Protein AF-F4N2L0-F1 (afdb_monomer_lite)

Structure (mmCIF, N/CA/C/O backbone):
data_AF-F4N2L0-F1
#
_entry.id   AF-F4N2L0-F1
#
loop_
_atom_site.group_PDB
_atom_site.id
_atom_site.type_symbol
_atom_site.label_atom_id
_atom_site.label_alt_id
_atom_site.label_comp_id
_atom_site.label_asym_id
_atom_site.label_entity_id
_atom_site.label_seq_id
_atom_site.pdbx_PDB_ins_code
_atom_site.Cartn_x
_atom_site.Cartn_y
_atom_site.Cartn_z
_atom_site.occupancy
_atom_site.B_iso_or_equiv
_atom_site.auth_seq_id
_atom_site.auth_comp_id
_atom_site.auth_asym_id
_atom_site.auth_atom_id
_atom_site.pdbx_PDB_model_num
ATOM 1 N N . MET A 1 1 ? 34.056 20.219 -61.917 1.00 44.78 1 MET A N 1
ATOM 2 C CA . MET A 1 1 ? 34.910 19.951 -60.739 1.00 44.78 1 MET A CA 1
ATOM 3 C C . MET A 1 1 ? 34.017 19.944 -59.509 1.00 44.78 1 MET A C 1
ATOM 5 O O . MET A 1 1 ? 33.442 20.968 -59.164 1.00 44.78 1 MET A O 1
ATOM 9 N N . SER A 1 2 ? 33.780 18.738 -58.993 1.00 42.19 2 SER A N 1
ATOM 10 C CA . SER A 1 2 ? 32.753 18.364 -58.014 1.00 42.19 2 SER A CA 1
ATOM 11 C C . SER A 1 2 ? 33.197 18.507 -56.558 1.00 42.19 2 SER A C 1
ATOM 13 O O . SER A 1 2 ? 34.385 18.511 -56.263 1.00 42.19 2 SER A O 1
ATOM 15 N N . ALA A 1 3 ? 32.184 18.444 -55.685 1.00 43.25 3 ALA A N 1
ATOM 16 C CA . ALA A 1 3 ? 32.231 18.043 -54.276 1.00 43.25 3 ALA A CA 1
ATOM 17 C C . ALA A 1 3 ? 32.335 19.159 -53.226 1.00 43.25 3 ALA A C 1
ATOM 19 O O . ALA A 1 3 ? 33.065 19.068 -52.247 1.00 43.25 3 ALA A O 1
ATOM 20 N N . LYS A 1 4 ? 31.415 20.122 -53.326 1.00 45.47 4 LYS A N 1
ATOM 21 C CA . LYS A 1 4 ? 30.887 20.892 -52.186 1.00 45.47 4 LYS A CA 1
ATOM 22 C C . LYS A 1 4 ? 29.992 20.031 -51.259 1.00 45.47 4 LYS A C 1
ATOM 24 O O . LYS A 1 4 ? 29.019 20.529 -50.710 1.00 45.47 4 LYS A O 1
ATOM 29 N N . ASN A 1 5 ? 30.244 18.721 -51.154 1.00 49.16 5 ASN A N 1
ATOM 30 C CA . ASN A 1 5 ? 29.274 17.762 -50.624 1.00 49.16 5 ASN A CA 1
ATOM 31 C C . ASN A 1 5 ? 29.966 16.539 -49.990 1.00 49.16 5 ASN A C 1
ATOM 33 O O . ASN A 1 5 ? 30.259 15.578 -50.695 1.00 49.16 5 ASN A O 1
ATOM 37 N N . LYS A 1 6 ? 30.268 16.606 -48.684 1.00 43.16 6 LYS A N 1
ATOM 38 C CA . LYS A 1 6 ? 30.324 15.480 -47.718 1.00 43.16 6 LYS A CA 1
ATOM 39 C C . LYS A 1 6 ? 31.031 15.925 -46.435 1.00 43.16 6 LYS A C 1
ATOM 41 O O . LYS A 1 6 ? 32.206 15.648 -46.253 1.00 43.16 6 LYS A O 1
ATOM 46 N N . GLN A 1 7 ? 30.306 16.626 -45.566 1.00 40.31 7 GLN A N 1
ATOM 47 C CA . GLN A 1 7 ? 30.424 16.497 -44.100 1.00 40.31 7 GLN A CA 1
ATOM 48 C C . GLN A 1 7 ? 29.330 17.293 -43.362 1.00 40.31 7 GLN A C 1
ATOM 50 O O . GLN A 1 7 ? 29.503 17.747 -42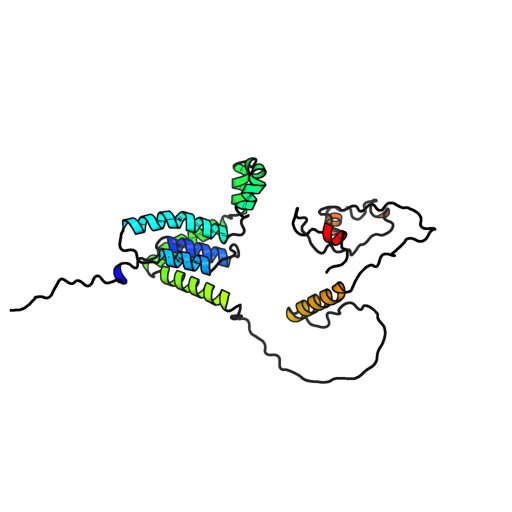.241 1.00 40.31 7 GLN A O 1
ATOM 55 N N . GLN A 1 8 ? 28.139 17.401 -43.958 1.00 39.97 8 GLN A N 1
ATOM 56 C CA . GLN A 1 8 ? 26.913 17.383 -43.165 1.00 39.97 8 GLN A CA 1
ATOM 57 C C . GLN A 1 8 ? 26.588 15.910 -42.913 1.00 39.97 8 GLN A C 1
ATOM 59 O O . GLN A 1 8 ? 25.740 15.320 -43.574 1.00 39.97 8 GLN A O 1
ATOM 64 N N . GLU A 1 9 ? 27.312 15.283 -41.981 1.00 45.09 9 GLU A N 1
ATOM 65 C CA . GLU A 1 9 ? 26.724 14.152 -41.270 1.00 45.09 9 GLU A CA 1
ATOM 66 C C . GLU A 1 9 ? 25.543 14.733 -40.500 1.00 45.09 9 GLU A C 1
ATOM 68 O O . GLU A 1 9 ? 25.698 15.383 -39.467 1.00 45.09 9 GLU A O 1
ATOM 73 N N . SER A 1 10 ? 24.353 14.555 -41.064 1.00 44.62 10 SER A N 1
ATOM 74 C CA . SER A 1 10 ? 23.086 14.695 -40.372 1.00 44.62 10 SER A CA 1
ATOM 75 C C . SER A 1 10 ? 23.195 13.973 -39.029 1.00 44.62 10 SER A C 1
ATOM 77 O O . SER A 1 10 ? 23.120 12.741 -38.973 1.00 44.62 10 SER A O 1
ATOM 79 N N . GLN A 1 11 ? 23.419 14.722 -37.946 1.00 48.00 11 GLN A N 1
ATOM 80 C CA . GLN A 1 11 ? 23.347 14.197 -36.592 1.00 48.00 11 GLN A CA 1
ATOM 81 C C . GLN A 1 11 ? 21.900 13.788 -36.358 1.00 48.00 11 GLN A C 1
ATOM 83 O O . GLN A 1 11 ? 21.040 14.595 -36.023 1.00 48.00 11 GLN A O 1
ATOM 88 N N . SER A 1 12 ? 21.633 12.520 -36.651 1.00 54.72 12 SER A N 1
ATOM 89 C CA . SER A 1 12 ? 20.326 11.905 -36.528 1.00 54.72 12 SER A CA 1
ATOM 90 C C . SER A 1 12 ? 19.791 12.162 -35.111 1.00 54.72 12 SER A C 1
ATOM 92 O O . SER A 1 12 ? 20.425 11.710 -34.150 1.00 54.72 12 SER A O 1
ATOM 94 N N . PRO A 1 13 ? 18.647 12.855 -34.938 1.00 55.53 13 PRO A N 1
ATOM 95 C CA . PRO A 1 13 ? 18.072 13.139 -33.616 1.00 55.53 13 PRO A CA 1
ATOM 96 C C . PRO A 1 13 ? 17.752 11.852 -32.834 1.00 55.53 13 PRO A C 1
ATOM 98 O O . PRO A 1 13 ? 17.632 11.858 -31.609 1.00 55.53 13 PRO A O 1
ATOM 101 N N . TRP A 1 14 ? 17.707 10.718 -33.536 1.00 56.19 14 TRP A N 1
ATOM 102 C CA . TRP A 1 14 ? 17.520 9.373 -33.010 1.00 56.19 14 TRP A CA 1
ATOM 103 C C . TRP A 1 14 ? 18.730 8.832 -32.221 1.00 56.19 14 TRP A C 1
ATOM 105 O O . TRP A 1 14 ? 18.566 7.902 -31.435 1.00 56.19 14 TRP A O 1
ATOM 115 N N . ARG A 1 15 ? 19.935 9.418 -32.350 1.00 59.41 15 ARG A N 1
ATOM 116 C CA . ARG A 1 15 ? 21.138 8.988 -31.595 1.00 59.41 15 ARG A CA 1
ATOM 117 C C . ARG A 1 15 ? 21.080 9.299 -30.095 1.00 59.41 15 ARG A C 1
ATOM 119 O O . ARG A 1 15 ? 21.822 8.689 -29.327 1.00 59.41 15 ARG A O 1
ATOM 126 N N . TYR A 1 16 ? 20.223 10.225 -29.668 1.00 62.84 16 TYR A N 1
ATOM 127 C CA . TYR A 1 16 ? 20.142 10.655 -28.265 1.00 62.84 16 TYR A CA 1
ATOM 128 C C . TYR A 1 16 ? 19.098 9.897 -27.438 1.00 62.84 16 TYR A C 1
ATOM 130 O O . TYR A 1 16 ? 19.050 10.052 -26.216 1.00 62.84 16 TYR A O 1
ATOM 138 N N . TRP A 1 17 ? 18.303 9.037 -28.079 1.00 62.88 17 TRP A N 1
ATOM 139 C CA . TRP A 1 17 ? 17.330 8.176 -27.412 1.00 62.88 17 TRP A CA 1
ATOM 140 C C . TRP A 1 17 ? 18.035 6.967 -26.796 1.00 62.88 17 TRP A C 1
ATOM 142 O O . TRP A 1 17 ? 18.184 5.906 -27.407 1.00 62.88 17 TRP A O 1
ATOM 152 N N . ARG A 1 18 ? 18.509 7.147 -25.561 1.00 68.00 18 ARG A N 1
ATOM 153 C CA . ARG A 1 18 ? 19.071 6.068 -24.743 1.00 68.00 18 ARG A CA 1
ATOM 154 C C . ARG A 1 18 ? 17.952 5.348 -23.996 1.00 68.00 18 ARG A C 1
ATOM 156 O O . ARG A 1 18 ? 17.032 5.980 -23.488 1.00 68.00 18 ARG A O 1
ATOM 163 N N . GLY A 1 19 ? 18.040 4.021 -23.930 1.00 69.31 19 GLY A N 1
ATOM 164 C CA . GLY A 1 19 ? 17.105 3.220 -23.143 1.00 69.31 19 GLY A CA 1
ATOM 165 C C . GLY A 1 19 ? 17.201 3.523 -21.642 1.00 69.31 19 GLY A C 1
ATOM 166 O O . GLY A 1 19 ? 18.221 4.016 -21.167 1.00 69.31 19 GLY A O 1
ATOM 167 N N . LEU A 1 20 ? 16.151 3.174 -20.892 1.00 77.50 20 LEU A N 1
ATOM 168 C CA . LEU A 1 20 ? 16.032 3.379 -19.441 1.00 77.50 20 LEU A CA 1
ATOM 169 C C . LEU A 1 20 ? 17.156 2.722 -18.608 1.00 77.50 20 LEU A C 1
ATOM 171 O O . LEU A 1 20 ? 17.385 3.117 -17.467 1.00 77.50 20 LEU A O 1
ATOM 175 N N . GLY A 1 21 ? 17.860 1.719 -19.145 1.00 83.81 21 GLY A N 1
ATOM 176 C CA . GLY A 1 21 ? 18.921 1.007 -18.426 1.00 83.81 21 GLY A CA 1
ATOM 177 C C . GLY A 1 21 ? 18.403 0.390 -17.122 1.00 83.81 21 GLY A C 1
ATOM 178 O O . GLY A 1 21 ? 17.367 -0.271 -17.124 1.00 83.81 21 GLY A O 1
ATOM 179 N N . ALA A 1 22 ? 19.091 0.642 -16.004 1.00 84.44 22 ALA A N 1
ATOM 180 C CA . ALA A 1 22 ? 18.724 0.127 -14.678 1.00 84.44 22 ALA A CA 1
ATOM 181 C C . ALA A 1 22 ? 17.314 0.543 -14.207 1.00 84.44 22 ALA A C 1
ATOM 183 O O . ALA A 1 22 ? 16.704 -0.163 -13.408 1.00 84.44 22 ALA A O 1
ATOM 184 N N . TRP A 1 23 ? 16.746 1.629 -14.742 1.00 88.50 23 TRP A N 1
ATOM 185 C CA . TRP A 1 23 ? 15.369 2.029 -14.437 1.00 88.50 23 TRP A CA 1
ATOM 186 C C . TRP A 1 23 ? 14.324 1.022 -14.929 1.00 88.50 23 TRP A C 1
ATOM 188 O O . TRP A 1 23 ? 13.234 0.970 -14.368 1.00 88.50 23 TRP A O 1
ATOM 198 N N . ASN A 1 24 ? 14.646 0.182 -15.922 1.00 90.75 24 ASN A N 1
ATOM 199 C CA . ASN A 1 24 ? 13.759 -0.915 -16.319 1.00 90.75 24 ASN A CA 1
ATOM 200 C C . ASN A 1 24 ? 13.503 -1.863 -15.150 1.00 90.75 24 ASN A C 1
ATOM 202 O O . ASN A 1 24 ? 12.365 -2.256 -14.921 1.00 90.75 24 ASN A O 1
ATOM 206 N N . TYR A 1 25 ? 14.549 -2.188 -14.389 1.00 92.25 25 TYR A N 1
ATOM 207 C CA . TYR A 1 25 ? 14.433 -3.062 -13.230 1.00 92.25 25 TYR A CA 1
ATOM 208 C C . TYR A 1 25 ? 13.543 -2.443 -12.142 1.00 92.25 25 TYR A C 1
ATOM 210 O O . TYR A 1 25 ? 12.685 -3.127 -11.595 1.00 92.25 25 TYR A O 1
ATOM 218 N N . TYR A 1 26 ? 13.661 -1.133 -11.903 1.00 92.56 26 TYR A N 1
ATOM 219 C CA . TYR A 1 26 ? 12.778 -0.405 -10.983 1.00 92.56 26 TYR A CA 1
ATOM 220 C C . TYR A 1 26 ? 11.295 -0.516 -11.374 1.00 92.56 26 TYR A C 1
ATOM 222 O O . TYR A 1 26 ? 10.460 -0.831 -10.527 1.00 92.56 26 TYR A O 1
ATOM 230 N N . PHE A 1 27 ? 10.953 -0.304 -12.649 1.00 92.38 27 PHE A N 1
ATOM 231 C CA . PHE A 1 27 ? 9.562 -0.419 -13.098 1.00 92.38 27 PHE A CA 1
ATOM 232 C C . PHE A 1 27 ? 9.062 -1.867 -13.108 1.00 92.38 27 PHE A C 1
ATOM 234 O O . PHE A 1 27 ? 7.922 -2.102 -12.725 1.00 92.38 27 PHE A O 1
ATOM 241 N N . LEU A 1 28 ? 9.905 -2.841 -13.469 1.00 92.69 28 LEU A N 1
ATOM 242 C CA . LEU A 1 28 ? 9.560 -4.264 -13.368 1.00 92.69 28 LEU A CA 1
ATOM 243 C C . LEU A 1 28 ? 9.252 -4.666 -11.924 1.00 92.69 28 LEU A C 1
ATOM 245 O O . LEU A 1 28 ? 8.267 -5.358 -11.678 1.00 92.69 28 LEU A O 1
ATOM 249 N N . LEU A 1 29 ? 10.053 -4.187 -10.970 1.00 93.25 29 LEU A N 1
ATOM 250 C CA . LEU A 1 29 ? 9.804 -4.407 -9.553 1.00 93.25 29 LEU A CA 1
ATOM 251 C C . LEU A 1 29 ? 8.471 -3.769 -9.138 1.00 93.25 29 LEU A C 1
ATOM 253 O O . LEU A 1 29 ? 7.643 -4.443 -8.536 1.00 93.25 29 LEU A O 1
ATOM 257 N N . LYS A 1 30 ? 8.203 -2.518 -9.540 1.00 91.12 30 LYS A N 1
ATOM 258 C CA . LYS A 1 30 ? 6.900 -1.873 -9.301 1.00 91.12 30 LYS A CA 1
ATOM 259 C C . LYS A 1 30 ? 5.729 -2.665 -9.876 1.00 91.12 30 LYS A C 1
ATOM 261 O O . LYS A 1 30 ? 4.723 -2.815 -9.195 1.00 91.12 30 LYS A O 1
ATOM 266 N N . PHE A 1 31 ? 5.842 -3.187 -11.093 1.00 91.69 31 PHE A N 1
ATOM 267 C CA . PHE A 1 31 ? 4.777 -3.989 -11.696 1.00 91.69 31 PHE A CA 1
ATOM 268 C C . PHE A 1 31 ? 4.560 -5.309 -10.959 1.00 91.69 31 PHE A C 1
ATOM 270 O O . PHE A 1 31 ? 3.415 -5.693 -10.753 1.00 91.69 31 PHE A O 1
ATOM 277 N N . ALA A 1 32 ? 5.628 -5.968 -10.503 1.00 90.12 32 ALA A N 1
ATOM 278 C CA . ALA A 1 32 ? 5.504 -7.153 -9.663 1.00 90.12 32 ALA A CA 1
ATOM 279 C C . ALA A 1 32 ? 4.799 -6.821 -8.340 1.00 90.12 32 ALA A C 1
ATOM 281 O O . ALA A 1 32 ? 3.841 -7.491 -7.969 1.00 90.12 32 ALA A O 1
ATOM 282 N N . LEU A 1 33 ? 5.204 -5.745 -7.657 1.00 89.12 33 LEU A N 1
ATOM 283 C CA . LEU A 1 33 ? 4.554 -5.317 -6.416 1.00 89.12 33 LEU A CA 1
ATOM 284 C C . LEU A 1 33 ? 3.084 -4.923 -6.632 1.00 89.12 33 LEU A C 1
ATOM 286 O O . LEU A 1 33 ? 2.249 -5.224 -5.784 1.00 89.12 33 LEU A O 1
ATOM 290 N N . LEU A 1 34 ? 2.758 -4.283 -7.758 1.00 88.25 34 LEU A N 1
ATOM 291 C CA . LEU A 1 34 ? 1.380 -3.989 -8.154 1.00 88.25 34 LEU A CA 1
ATOM 292 C C . LEU A 1 34 ? 0.579 -5.277 -8.372 1.00 88.25 34 LEU A C 1
ATOM 294 O O . LEU A 1 34 ? -0.530 -5.392 -7.864 1.00 88.25 34 LEU A O 1
ATOM 298 N N . TRP A 1 35 ? 1.149 -6.254 -9.080 1.00 87.19 35 TRP A N 1
ATOM 299 C CA . TRP A 1 35 ? 0.510 -7.544 -9.343 1.00 87.19 35 TRP A CA 1
ATOM 300 C C . TRP A 1 35 ? 0.180 -8.307 -8.055 1.00 87.19 35 TRP A C 1
ATOM 302 O O . TRP A 1 35 ? -0.888 -8.899 -7.940 1.00 87.19 35 TRP A O 1
ATOM 312 N N . PHE A 1 36 ? 1.066 -8.250 -7.059 1.00 84.62 36 PHE A N 1
ATOM 313 C CA . PHE A 1 36 ? 0.829 -8.837 -5.737 1.00 84.62 36 PHE A CA 1
ATOM 314 C C . PHE A 1 36 ? -0.057 -7.975 -4.816 1.00 84.62 36 PHE A C 1
ATOM 316 O O . PHE A 1 36 ? -0.322 -8.372 -3.685 1.00 84.62 36 PHE A O 1
ATOM 323 N N . GLY A 1 37 ? -0.517 -6.803 -5.269 1.00 82.88 37 GLY A N 1
ATOM 324 C CA . GLY A 1 37 ? -1.405 -5.925 -4.502 1.00 82.88 37 GLY A CA 1
ATOM 325 C C . GLY A 1 37 ? -0.717 -5.078 -3.423 1.00 82.88 37 GLY A C 1
ATOM 326 O O . GLY A 1 37 ? -1.399 -4.484 -2.591 1.00 82.88 37 GLY A O 1
ATOM 327 N N . TYR A 1 38 ? 0.616 -4.977 -3.427 1.00 83.19 38 TYR A N 1
ATOM 328 C CA . TYR A 1 38 ? 1.375 -4.193 -2.439 1.00 83.19 38 TYR A CA 1
ATOM 329 C C . TYR A 1 38 ? 1.422 -2.687 -2.734 1.00 83.19 38 TYR A C 1
ATOM 331 O O . TYR A 1 38 ? 1.830 -1.911 -1.869 1.00 83.19 38 TYR A O 1
ATOM 339 N N . LEU A 1 39 ? 1.029 -2.256 -3.937 1.00 85.19 39 LEU A N 1
ATOM 340 C CA . LEU A 1 39 ? 1.058 -0.850 -4.353 1.00 85.19 39 LEU A CA 1
ATOM 341 C C . LEU A 1 39 ? -0.333 -0.345 -4.732 1.00 85.19 39 LEU A C 1
ATOM 343 O O . LEU A 1 39 ? -1.064 -1.001 -5.472 1.00 85.19 39 LEU A O 1
ATOM 347 N N . ASN A 1 40 ? -0.655 0.870 -4.291 1.00 83.31 40 ASN A N 1
ATOM 348 C CA . ASN A 1 40 ? -1.699 1.694 -4.881 1.00 83.31 40 ASN A CA 1
ATOM 349 C C . ASN A 1 40 ? -1.063 2.511 -6.016 1.00 83.31 40 ASN A C 1
ATOM 351 O O . ASN A 1 40 ? -0.571 3.622 -5.830 1.00 83.31 40 ASN A O 1
ATOM 355 N N . PHE A 1 41 ? -0.949 1.883 -7.184 1.00 83.62 41 PHE A N 1
ATOM 356 C CA . PHE A 1 41 ? -0.159 2.424 -8.282 1.00 83.62 41 PHE A CA 1
ATOM 357 C C . PHE A 1 41 ? -0.833 3.636 -8.924 1.00 83.62 41 PHE A C 1
ATOM 359 O O . PHE A 1 41 ? -1.949 3.518 -9.420 1.00 83.62 41 PHE A O 1
ATOM 366 N N . HIS A 1 42 ? -0.126 4.768 -8.983 1.00 85.38 42 HIS A N 1
ATOM 367 C CA . HIS A 1 42 ? -0.584 5.978 -9.668 1.00 85.38 42 HIS A CA 1
ATOM 368 C C . HIS A 1 42 ? -0.025 6.015 -11.102 1.00 85.38 42 HIS A C 1
ATOM 370 O O . HIS A 1 42 ? 1.141 6.398 -11.296 1.00 85.38 42 HIS A O 1
ATOM 376 N N . PRO A 1 43 ? -0.811 5.643 -12.137 1.00 84.94 43 PRO A N 1
ATOM 377 C CA . PRO A 1 43 ? -0.274 5.413 -13.478 1.00 84.94 43 PRO A CA 1
ATOM 378 C C . PRO A 1 43 ? 0.261 6.687 -14.130 1.00 84.94 43 PRO A C 1
ATOM 380 O O . PRO A 1 43 ? 1.315 6.655 -14.767 1.00 84.94 43 PRO A O 1
ATOM 383 N N . LEU A 1 44 ? -0.416 7.819 -13.916 1.00 87.50 44 LEU A N 1
ATOM 384 C CA . LEU A 1 44 ? -0.039 9.108 -14.494 1.00 87.50 44 LEU A CA 1
ATOM 385 C C . LEU A 1 44 ? 1.292 9.617 -13.930 1.00 87.50 44 LEU A C 1
ATOM 387 O O . LEU A 1 44 ? 2.177 10.021 -14.680 1.00 87.50 44 LEU A O 1
ATOM 391 N N . ALA A 1 45 ? 1.464 9.560 -12.607 1.00 87.12 45 ALA A N 1
ATOM 392 C CA . ALA A 1 45 ? 2.687 10.016 -11.948 1.00 87.12 45 ALA A CA 1
ATOM 393 C C . ALA A 1 45 ? 3.903 9.173 -12.382 1.00 87.12 45 ALA A C 1
ATOM 395 O O . ALA A 1 45 ? 4.973 9.709 -12.684 1.00 87.12 45 ALA A O 1
ATOM 396 N N . ASN A 1 46 ? 3.717 7.855 -12.510 1.00 90.25 46 ASN A N 1
ATOM 397 C CA . ASN A 1 46 ? 4.739 6.947 -13.026 1.00 90.25 46 ASN A CA 1
ATOM 398 C C . ASN A 1 46 ? 5.019 7.145 -14.524 1.00 90.25 46 ASN A C 1
ATOM 400 O O . ASN A 1 46 ? 6.173 7.022 -14.935 1.00 90.25 46 ASN A O 1
ATOM 404 N N . LEU A 1 47 ? 4.018 7.518 -15.326 1.00 89.31 47 LEU A N 1
ATOM 405 C CA . LEU A 1 47 ? 4.194 7.863 -16.737 1.00 89.31 47 LEU A CA 1
ATOM 406 C C . LEU A 1 47 ? 4.997 9.158 -16.914 1.00 89.31 47 LEU A C 1
ATOM 408 O O . LEU A 1 47 ? 5.909 9.198 -17.737 1.00 89.31 47 LEU A O 1
ATOM 412 N N . VAL A 1 48 ? 4.710 10.196 -16.123 1.00 89.38 48 VAL A N 1
ATOM 413 C CA . VAL A 1 48 ? 5.476 11.455 -16.137 1.00 89.38 48 VAL A CA 1
ATOM 414 C C . VAL A 1 48 ? 6.934 11.195 -15.755 1.00 89.38 48 VAL A C 1
ATOM 416 O O . VAL A 1 48 ? 7.849 11.676 -16.427 1.00 89.38 48 VAL A O 1
ATOM 419 N N . PHE A 1 49 ? 7.172 10.376 -14.728 1.00 91.25 49 PHE A N 1
ATOM 420 C CA . PHE A 1 49 ? 8.526 9.984 -14.339 1.00 91.25 49 PHE A CA 1
ATOM 421 C C . PHE A 1 49 ? 9.238 9.169 -15.432 1.00 91.25 49 PHE A C 1
ATOM 423 O O . PHE A 1 49 ? 10.407 9.415 -15.738 1.00 91.25 49 PHE A O 1
ATOM 430 N N . LEU A 1 50 ? 8.529 8.240 -16.080 1.00 89.81 50 LEU A N 1
ATOM 431 C CA . LEU A 1 50 ? 9.040 7.481 -17.220 1.00 89.81 50 LEU A CA 1
ATOM 432 C C . LEU A 1 50 ? 9.408 8.404 -18.392 1.00 89.81 50 LEU A C 1
ATOM 434 O O . LEU A 1 50 ? 10.488 8.259 -18.964 1.00 89.81 50 LEU A O 1
ATOM 438 N N . ALA A 1 51 ? 8.557 9.380 -18.717 1.00 86.94 51 ALA A N 1
ATOM 439 C CA . ALA A 1 51 ? 8.804 10.364 -19.768 1.00 86.94 51 ALA A CA 1
ATOM 440 C C . ALA A 1 51 ? 10.030 11.236 -19.456 1.00 86.94 51 ALA A C 1
ATOM 442 O O . ALA A 1 51 ? 10.879 11.440 -20.325 1.00 86.94 51 ALA A O 1
ATOM 443 N N . PHE A 1 52 ? 10.183 11.672 -18.202 1.00 87.19 52 PHE A N 1
ATOM 444 C CA . PHE A 1 52 ? 11.368 12.394 -17.732 1.00 87.19 52 PHE A CA 1
ATOM 445 C C . PHE A 1 52 ? 12.664 11.586 -17.923 1.00 87.19 52 PHE A C 1
ATOM 447 O O . PHE A 1 52 ? 13.695 12.128 -18.330 1.00 87.19 52 PHE A O 1
ATOM 454 N N . LEU A 1 53 ? 12.620 10.273 -17.682 1.00 85.81 53 LEU A N 1
ATOM 455 C CA . LEU A 1 53 ? 13.758 9.375 -17.894 1.00 85.81 53 LEU A CA 1
ATOM 456 C C . LEU A 1 53 ? 14.048 9.104 -19.376 1.00 85.81 53 LEU A C 1
ATOM 458 O O . LEU A 1 53 ? 15.214 8.956 -19.751 1.00 85.81 53 LEU A O 1
ATOM 462 N N . LEU A 1 54 ? 13.013 9.037 -20.216 1.00 84.00 54 LEU A N 1
ATOM 463 C CA . LEU A 1 54 ? 13.140 8.764 -21.650 1.00 84.00 54 LEU A CA 1
ATOM 464 C C . LEU A 1 54 ? 13.569 9.994 -22.459 1.00 84.00 54 LEU A C 1
ATOM 466 O O . LEU A 1 54 ? 14.090 9.839 -23.563 1.00 84.00 54 LEU A O 1
ATOM 470 N N . PHE A 1 55 ? 13.367 11.199 -21.916 1.00 82.56 55 PHE A N 1
ATOM 471 C CA . PHE A 1 55 ? 13.639 12.453 -22.610 1.00 82.56 55 PHE A CA 1
ATOM 472 C C . PHE A 1 55 ? 15.088 12.500 -23.146 1.00 82.56 55 PHE A C 1
ATOM 474 O O . PHE A 1 55 ? 16.035 12.296 -22.369 1.00 82.56 55 PHE A O 1
ATOM 481 N N . PRO A 1 56 ? 15.292 12.729 -24.461 1.00 77.12 56 PRO A N 1
ATOM 482 C CA . PRO A 1 56 ? 16.609 12.659 -25.084 1.00 77.12 56 PRO A CA 1
ATOM 483 C C . PRO A 1 56 ? 17.458 13.875 -24.693 1.00 77.12 56 PRO A C 1
ATOM 485 O O . PRO A 1 56 ? 17.130 15.012 -25.021 1.00 77.12 56 PRO A O 1
ATOM 488 N N . ILE A 1 57 ? 18.581 13.638 -24.007 1.00 73.12 57 ILE A N 1
ATOM 489 C CA . ILE A 1 57 ? 19.513 14.695 -23.587 1.00 73.12 57 ILE A CA 1
ATOM 490 C C . ILE A 1 57 ? 20.893 14.445 -24.223 1.00 73.12 57 ILE A C 1
ATOM 492 O O . ILE A 1 57 ? 21.522 13.427 -23.911 1.00 73.12 57 ILE A O 1
ATOM 496 N N . PRO A 1 58 ? 21.407 15.364 -25.068 1.00 64.75 58 PRO A N 1
ATOM 497 C CA . PRO A 1 58 ? 22.679 15.181 -25.775 1.00 64.75 58 PRO A CA 1
ATOM 498 C C . PRO A 1 58 ? 23.912 15.158 -24.862 1.00 64.75 58 PRO A C 1
ATOM 500 O O . PRO A 1 58 ? 24.872 14.426 -25.108 1.00 64.75 58 PRO A O 1
ATOM 503 N N . ALA A 1 59 ? 23.900 15.954 -23.788 1.00 76.31 59 ALA A N 1
ATOM 504 C CA . ALA A 1 59 ? 25.054 16.146 -22.917 1.00 76.31 59 ALA A CA 1
ATOM 505 C C . 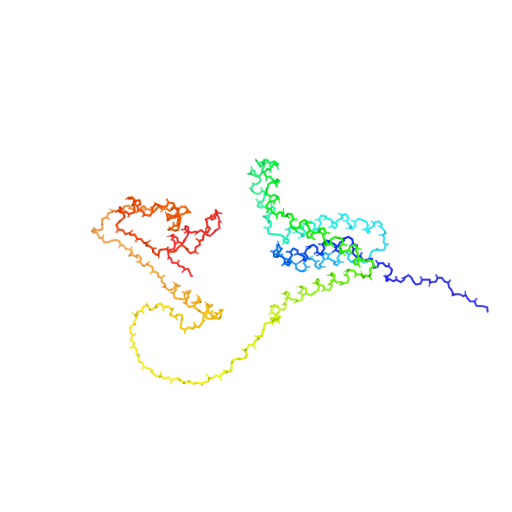ALA A 1 59 ? 25.239 14.987 -21.918 1.00 76.31 59 ALA A C 1
ATOM 507 O O . ALA A 1 59 ? 24.390 14.733 -21.060 1.00 76.31 59 ALA A O 1
ATOM 508 N N . TYR A 1 60 ? 26.406 14.331 -21.957 1.00 70.44 60 TYR A N 1
ATOM 509 C CA . TYR A 1 60 ? 26.738 13.201 -21.075 1.00 70.44 60 TYR A CA 1
ATOM 510 C C . TYR A 1 60 ? 26.682 13.552 -19.577 1.00 70.44 60 TYR A C 1
ATOM 512 O O . TYR A 1 60 ? 26.201 12.760 -18.766 1.00 70.44 60 TYR A O 1
ATOM 520 N N . ARG A 1 61 ? 27.117 14.764 -19.200 1.00 78.19 61 ARG A N 1
ATOM 521 C CA . ARG A 1 61 ? 27.063 15.237 -17.806 1.00 78.19 61 ARG A CA 1
ATOM 522 C C . ARG A 1 61 ? 25.622 15.367 -17.317 1.00 78.19 61 ARG A C 1
ATOM 524 O O . ARG A 1 61 ? 25.300 14.841 -16.257 1.00 78.19 61 ARG A O 1
ATOM 531 N N . VAL A 1 62 ? 24.755 16.000 -18.105 1.00 78.31 62 VAL A N 1
ATOM 532 C CA . VAL A 1 62 ? 23.337 16.200 -17.760 1.00 78.31 62 VAL A CA 1
ATOM 533 C C . VAL A 1 62 ? 22.617 14.858 -17.642 1.00 78.31 62 VAL A C 1
ATOM 535 O O . VAL A 1 62 ? 21.825 14.659 -16.728 1.00 78.31 62 VAL A O 1
ATOM 538 N N . HIS A 1 63 ? 22.975 13.887 -18.484 1.00 76.62 63 HIS A N 1
ATOM 539 C CA . HIS A 1 63 ? 22.471 12.524 -18.357 1.00 76.62 63 HIS A CA 1
ATOM 540 C C . HIS A 1 63 ? 22.836 11.891 -17.004 1.00 76.62 63 HIS A C 1
ATOM 542 O O . HIS A 1 63 ? 21.979 11.282 -16.372 1.00 76.62 63 HIS A O 1
ATOM 548 N N . ARG A 1 64 ? 24.074 12.043 -16.511 1.00 80.69 64 ARG A N 1
ATOM 549 C CA . ARG A 1 64 ? 24.464 11.523 -15.186 1.00 80.69 64 ARG A CA 1
ATOM 550 C C . ARG A 1 64 ? 23.724 12.246 -14.055 1.00 80.69 64 ARG A C 1
ATOM 552 O O . ARG A 1 64 ? 23.190 11.579 -13.176 1.00 80.69 64 ARG A O 1
ATOM 559 N N . TRP A 1 65 ? 23.626 13.574 -14.118 1.00 84.00 65 TRP A N 1
ATOM 560 C CA . TRP A 1 65 ? 22.865 14.377 -13.151 1.00 84.00 65 TRP A CA 1
ATOM 561 C C . TRP A 1 65 ? 21.381 14.003 -13.104 1.00 84.00 65 TRP A C 1
ATOM 563 O O . TRP A 1 65 ? 20.814 13.904 -12.021 1.00 84.00 65 TRP A O 1
ATOM 573 N N . ARG A 1 66 ? 20.771 13.686 -14.253 1.00 85.00 66 ARG A N 1
ATOM 574 C CA . ARG A 1 66 ? 19.395 13.178 -14.309 1.00 85.00 66 ARG A CA 1
ATOM 575 C C . ARG A 1 66 ? 19.212 11.934 -13.448 1.00 85.00 66 ARG A C 1
ATOM 577 O O . ARG A 1 66 ? 18.205 11.839 -12.769 1.00 85.00 66 ARG A O 1
ATOM 584 N N . HIS A 1 67 ? 20.160 10.996 -13.451 1.00 85.00 67 HIS A N 1
ATOM 585 C CA . HIS A 1 67 ? 20.042 9.778 -12.640 1.00 85.00 67 HIS A CA 1
ATOM 586 C C . HIS A 1 67 ? 20.163 10.093 -11.148 1.00 85.00 67 HIS A C 1
ATOM 588 O O . HIS A 1 67 ? 19.385 9.569 -10.362 1.00 85.00 67 HIS A O 1
ATOM 594 N N . TRP A 1 68 ? 21.064 11.006 -10.775 1.00 86.31 68 TRP A N 1
ATOM 595 C CA . TRP A 1 68 ? 21.190 11.478 -9.394 1.00 86.31 68 TRP A CA 1
ATOM 596 C C . TRP A 1 68 ? 19.918 12.142 -8.870 1.00 86.31 68 TRP A C 1
ATOM 598 O O . TRP A 1 68 ? 19.550 11.900 -7.730 1.00 86.31 68 TRP A O 1
ATOM 608 N N . ILE A 1 69 ? 19.229 12.928 -9.701 1.00 86.94 69 ILE A N 1
ATOM 609 C CA . ILE A 1 69 ? 17.945 13.558 -9.355 1.00 86.94 69 ILE A CA 1
ATOM 610 C C . ILE A 1 69 ? 16.794 12.545 -9.421 1.00 86.94 69 ILE A C 1
ATOM 612 O O . ILE A 1 69 ? 15.869 12.585 -8.616 1.00 86.94 69 ILE A O 1
ATOM 616 N N . ALA A 1 70 ? 16.846 11.602 -10.358 1.00 88.12 70 ALA A N 1
ATOM 617 C CA . ALA A 1 70 ? 15.807 10.599 -10.520 1.00 88.12 70 ALA A CA 1
ATOM 618 C C . ALA A 1 70 ? 15.784 9.586 -9.369 1.00 88.12 70 ALA A C 1
ATOM 620 O O . ALA A 1 70 ? 14.712 9.076 -9.075 1.00 88.12 70 ALA A O 1
ATOM 621 N N . ILE A 1 71 ? 16.908 9.310 -8.695 1.00 89.00 71 ILE A N 1
ATOM 622 C CA . ILE A 1 71 ? 16.952 8.428 -7.513 1.00 89.00 71 ILE A CA 1
ATOM 623 C C . ILE A 1 71 ? 16.003 8.907 -6.397 1.00 89.00 71 ILE A C 1
ATOM 625 O O . ILE A 1 71 ? 15.090 8.151 -6.062 1.00 89.00 71 ILE A O 1
ATOM 629 N N . PRO A 1 72 ? 16.137 10.128 -5.837 1.00 90.06 72 PRO A N 1
ATOM 630 C CA . PRO A 1 72 ? 15.238 10.593 -4.784 1.00 90.06 72 PRO A CA 1
ATOM 631 C C . PRO A 1 72 ? 13.794 10.726 -5.275 1.00 90.06 72 PRO A C 1
ATOM 633 O O . PRO A 1 72 ? 12.877 10.383 -4.535 1.00 90.06 72 PRO A O 1
ATOM 636 N N . ILE A 1 73 ? 13.573 11.139 -6.530 1.00 88.94 73 ILE A N 1
ATOM 637 C CA . ILE A 1 73 ? 12.223 11.197 -7.114 1.00 88.94 73 ILE A CA 1
ATOM 638 C C . ILE A 1 73 ? 11.609 9.797 -7.207 1.00 88.94 73 ILE A C 1
ATOM 640 O O . ILE A 1 73 ? 10.459 9.609 -6.832 1.00 88.94 73 ILE A O 1
ATOM 644 N N . GLY A 1 74 ? 12.366 8.802 -7.667 1.00 88.25 74 GLY A N 1
ATOM 645 C CA . GLY A 1 74 ? 11.915 7.418 -7.781 1.00 88.25 74 GLY A CA 1
ATOM 646 C C . GLY A 1 74 ? 11.595 6.805 -6.420 1.00 88.25 74 GLY A C 1
ATOM 647 O O . GLY A 1 74 ? 10.566 6.153 -6.272 1.00 88.25 74 GLY A O 1
ATOM 648 N N . ILE A 1 75 ? 12.420 7.069 -5.402 1.00 88.31 75 ILE A N 1
ATOM 649 C CA . ILE A 1 75 ? 12.142 6.640 -4.023 1.00 88.31 75 ILE A CA 1
ATOM 650 C C . ILE A 1 75 ? 10.871 7.316 -3.499 1.00 88.31 75 ILE A C 1
ATOM 652 O O . ILE A 1 75 ? 9.991 6.631 -2.985 1.00 88.31 75 ILE A O 1
ATOM 656 N N . GLY A 1 76 ? 10.740 8.635 -3.670 1.00 87.44 76 GLY A N 1
ATOM 657 C CA . GLY A 1 76 ? 9.548 9.376 -3.256 1.00 87.44 76 GLY A CA 1
ATOM 658 C C . GLY A 1 76 ? 8.281 8.893 -3.965 1.00 87.44 76 GLY A C 1
ATOM 659 O O . GLY A 1 76 ? 7.235 8.751 -3.341 1.00 87.4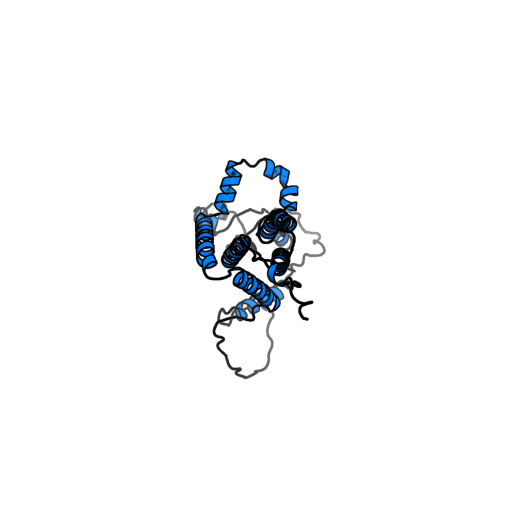4 76 GLY A O 1
ATOM 660 N N . LEU A 1 77 ? 8.384 8.558 -5.250 1.00 87.56 77 LEU A N 1
ATOM 661 C CA . LEU A 1 77 ? 7.275 8.025 -6.033 1.00 87.56 77 LEU A CA 1
ATOM 662 C C . LEU A 1 77 ? 6.900 6.603 -5.603 1.00 87.56 77 LEU A C 1
ATOM 664 O O . LEU A 1 77 ? 5.725 6.273 -5.535 1.00 87.56 77 LEU A O 1
ATOM 668 N N . LEU A 1 78 ? 7.883 5.748 -5.308 1.00 88.44 78 LEU A N 1
ATOM 669 C CA . LEU A 1 78 ? 7.634 4.422 -4.739 1.00 88.44 78 LEU A CA 1
ATOM 670 C C . LEU A 1 78 ? 6.962 4.530 -3.364 1.00 88.44 78 LEU A C 1
ATOM 672 O O . LEU A 1 78 ? 6.018 3.794 -3.099 1.00 88.44 78 LEU A O 1
ATOM 676 N N . TYR A 1 79 ? 7.406 5.468 -2.524 1.00 86.44 79 TYR A N 1
ATOM 677 C CA . TYR A 1 79 ? 6.792 5.742 -1.227 1.00 86.44 79 TYR A CA 1
ATOM 678 C C . TYR A 1 79 ? 5.337 6.185 -1.374 1.00 86.44 79 TYR A C 1
ATOM 680 O O . TYR A 1 79 ? 4.470 5.665 -0.683 1.00 86.44 79 TYR A O 1
ATOM 688 N N . HIS A 1 80 ? 5.071 7.097 -2.311 1.00 84.94 80 HIS A N 1
ATOM 689 C CA . HIS A 1 80 ? 3.726 7.577 -2.618 1.00 84.94 80 HIS A CA 1
ATOM 690 C C . HIS A 1 80 ? 2.800 6.469 -3.143 1.00 84.94 80 HIS A C 1
ATOM 692 O O . HIS A 1 80 ? 1.617 6.456 -2.826 1.00 84.94 80 HIS A O 1
ATOM 698 N N . ASP A 1 81 ? 3.331 5.526 -3.925 1.00 84.81 81 ASP A N 1
ATOM 699 C CA . ASP A 1 81 ? 2.570 4.369 -4.411 1.00 84.81 81 ASP A CA 1
ATOM 700 C C . ASP A 1 81 ? 2.381 3.279 -3.336 1.00 84.81 81 ASP A C 1
ATOM 702 O O . ASP A 1 81 ? 1.591 2.354 -3.524 1.00 84.81 81 ASP A O 1
ATOM 706 N N . THR A 1 82 ? 3.112 3.339 -2.220 1.00 85.12 82 THR A N 1
ATOM 707 C CA . THR A 1 82 ? 3.020 2.346 -1.143 1.00 85.12 82 THR A CA 1
ATOM 708 C C . THR A 1 82 ? 2.000 2.786 -0.096 1.00 85.12 82 THR A C 1
ATOM 710 O O . THR A 1 82 ? 1.801 3.966 0.163 1.00 85.12 82 THR A O 1
ATOM 713 N N . TRP A 1 83 ? 1.403 1.820 0.595 1.00 71.62 83 TRP A N 1
ATOM 714 C CA . TRP A 1 83 ? 0.476 2.027 1.712 1.00 71.62 83 TRP A CA 1
ATOM 715 C C . TRP A 1 83 ? 1.140 2.553 3.005 1.00 71.62 83 TRP A C 1
ATOM 717 O O . TRP A 1 83 ? 0.602 2.378 4.099 1.00 71.62 83 TRP A O 1
ATOM 727 N N . LEU A 1 84 ? 2.334 3.146 2.916 1.00 77.25 84 LEU A N 1
ATOM 728 C CA . LEU A 1 84 ? 3.076 3.619 4.083 1.00 77.25 84 LEU A CA 1
ATOM 729 C C . LEU A 1 84 ? 2.419 4.877 4.677 1.00 77.25 84 LEU A C 1
ATOM 731 O O . LEU A 1 84 ? 1.843 5.683 3.943 1.00 77.25 84 LEU A O 1
ATOM 735 N N . PRO A 1 85 ? 2.499 5.076 6.008 1.00 70.06 85 PRO A N 1
ATOM 736 C CA . PRO A 1 85 ? 1.940 6.260 6.652 1.00 70.06 85 PRO A CA 1
ATOM 737 C C . PRO A 1 85 ? 2.549 7.528 6.052 1.00 70.06 85 PRO A C 1
ATOM 739 O O . PRO A 1 85 ? 3.758 7.609 5.872 1.00 70.06 85 PRO A O 1
ATOM 742 N N . GLY A 1 86 ? 1.738 8.540 5.741 1.00 73.94 86 GLY A N 1
ATOM 743 C CA . GLY A 1 86 ? 2.249 9.782 5.153 1.00 73.94 86 GLY A CA 1
ATOM 744 C C . GLY A 1 86 ? 3.320 10.441 6.032 1.00 73.94 86 GLY A C 1
ATOM 745 O O . GLY A 1 86 ? 3.249 10.369 7.259 1.00 73.94 86 GLY A O 1
ATOM 746 N N . ILE A 1 87 ? 4.287 11.130 5.414 1.00 73.25 87 ILE A N 1
ATOM 747 C CA . ILE A 1 87 ? 5.400 11.803 6.121 1.00 73.25 87 ILE A CA 1
ATOM 748 C C . ILE A 1 87 ? 4.869 12.750 7.210 1.00 73.25 87 ILE A C 1
ATOM 750 O O . ILE A 1 87 ? 5.427 12.816 8.300 1.00 73.25 87 ILE A O 1
ATOM 754 N N . ASN A 1 88 ? 3.727 13.399 6.966 1.00 74.12 88 ASN A N 1
ATOM 755 C CA . ASN A 1 88 ? 3.053 14.252 7.948 1.00 74.12 88 ASN A CA 1
ATOM 756 C C . ASN A 1 88 ? 2.618 13.482 9.206 1.00 74.12 88 ASN A C 1
ATOM 758 O O . ASN A 1 88 ? 2.768 14.001 10.305 1.00 74.12 88 ASN A O 1
ATOM 762 N N . SER A 1 89 ? 2.140 12.240 9.059 1.00 69.75 89 SER A N 1
ATOM 763 C CA . SER A 1 89 ? 1.764 11.372 10.185 1.00 69.75 89 SER A CA 1
ATOM 764 C C . SER A 1 89 ? 2.989 10.944 10.988 1.00 69.75 89 SER A C 1
ATOM 766 O O . SER A 1 89 ? 2.936 10.917 12.215 1.00 69.75 89 SER A O 1
ATOM 768 N N . ILE A 1 90 ? 4.093 10.640 10.298 1.00 73.75 90 ILE A N 1
ATOM 769 C CA . ILE A 1 90 ? 5.379 10.303 10.923 1.00 73.75 90 ILE A CA 1
ATOM 770 C C . ILE A 1 90 ? 5.918 11.513 11.685 1.00 73.75 90 ILE A C 1
ATOM 772 O O . ILE A 1 90 ? 6.419 11.360 12.788 1.00 73.75 90 ILE A O 1
ATOM 776 N N . MET A 1 91 ? 5.782 12.721 11.139 1.00 74.00 91 MET A N 1
ATOM 777 C CA . MET A 1 91 ? 6.287 13.932 11.778 1.00 74.00 91 MET A CA 1
ATOM 778 C C . MET A 1 91 ? 5.415 14.375 12.959 1.00 74.00 91 MET A C 1
ATOM 780 O O . MET A 1 91 ? 5.949 14.739 14.003 1.00 74.00 91 MET A O 1
ATOM 784 N N . SER A 1 92 ? 4.085 14.260 12.851 1.00 72.06 92 SER A N 1
ATOM 785 C CA . SER A 1 92 ? 3.159 14.564 13.953 1.00 72.06 92 SER A CA 1
ATOM 786 C C . SER A 1 92 ? 3.225 13.550 15.097 1.00 72.06 92 SER A C 1
ATOM 788 O O . SER A 1 92 ? 2.972 13.902 16.243 1.00 72.06 92 SER A O 1
ATOM 790 N N . GLN A 1 93 ? 3.564 12.293 14.796 1.00 63.34 93 GLN A N 1
ATOM 791 C CA . GLN A 1 93 ? 3.770 11.228 15.787 1.00 63.34 93 GLN A CA 1
ATOM 792 C C . GLN A 1 93 ? 5.265 10.998 16.065 1.00 63.34 93 GLN A C 1
ATOM 794 O O . GLN A 1 93 ? 5.634 10.037 16.734 1.00 63.34 93 GLN A O 1
ATOM 799 N N . GLY A 1 94 ? 6.140 11.882 15.574 1.00 63.44 94 GLY A N 1
ATOM 800 C CA . GLY A 1 94 ? 7.589 11.673 15.542 1.00 63.44 94 GLY A CA 1
ATOM 801 C C . GLY A 1 94 ? 8.212 11.480 16.918 1.00 63.44 94 GLY A C 1
ATOM 802 O O . GLY A 1 94 ? 9.120 10.667 17.058 1.00 63.44 94 GLY A O 1
ATOM 803 N N . SER A 1 95 ? 7.660 12.130 17.948 1.00 63.31 95 SER A N 1
ATOM 804 C CA . SER A 1 95 ? 8.084 11.957 19.343 1.00 63.31 95 SER A CA 1
ATOM 805 C C . SER A 1 95 ? 7.856 10.539 19.888 1.00 63.31 95 SER A C 1
ATOM 807 O O . SER A 1 95 ? 8.566 10.112 20.794 1.00 63.31 95 SER A O 1
ATOM 809 N N . GLN A 1 96 ? 6.906 9.783 19.326 1.00 61.78 96 GLN A N 1
ATOM 810 C CA . GLN A 1 96 ? 6.642 8.380 19.676 1.00 61.78 96 GLN A CA 1
ATOM 811 C C . GLN A 1 96 ? 7.555 7.418 18.899 1.00 61.78 96 GLN A C 1
ATOM 813 O O . GLN A 1 96 ? 7.892 6.345 19.392 1.00 61.78 9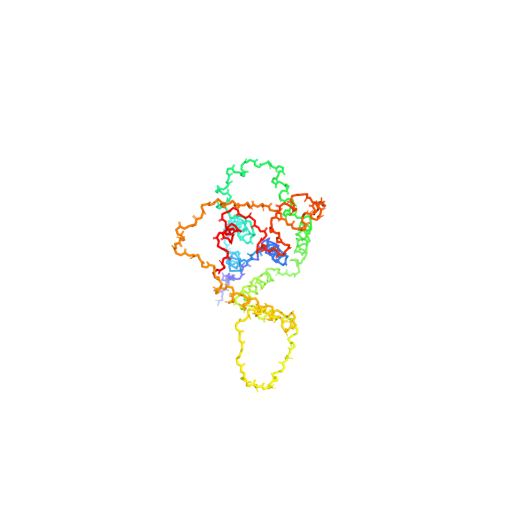6 GLN A O 1
ATOM 818 N N . ILE A 1 97 ? 8.003 7.821 17.708 1.00 63.72 97 ILE A N 1
ATOM 819 C CA . ILE A 1 97 ? 8.846 7.020 16.808 1.00 63.72 97 ILE A CA 1
ATOM 820 C C . ILE A 1 97 ? 10.328 7.137 17.198 1.00 63.72 97 ILE A C 1
ATOM 822 O O . ILE A 1 97 ? 11.085 6.183 17.043 1.00 63.72 97 ILE A O 1
ATOM 826 N N . THR A 1 98 ? 10.750 8.263 17.787 1.00 64.75 98 THR A N 1
ATOM 827 C CA . THR A 1 98 ? 12.111 8.446 18.328 1.00 64.75 98 THR A CA 1
ATOM 828 C C . THR A 1 98 ? 12.443 7.519 19.502 1.00 64.75 98 THR A C 1
ATOM 830 O O . THR A 1 98 ? 13.615 7.361 19.829 1.00 64.75 98 THR A O 1
ATOM 833 N N . GLY A 1 99 ? 11.438 6.897 20.128 1.00 68.25 99 GLY A N 1
ATOM 834 C CA . GLY A 1 99 ? 11.625 5.876 21.165 1.00 68.25 99 GLY A CA 1
ATOM 835 C C . GLY A 1 99 ? 11.817 4.453 20.627 1.00 68.25 99 GLY A C 1
ATOM 836 O O . GLY A 1 99 ? 12.049 3.534 21.411 1.00 68.25 99 GLY A O 1
ATOM 837 N N . PHE A 1 100 ? 11.705 4.234 19.312 1.00 75.50 100 PHE A N 1
ATOM 838 C CA . PHE A 1 100 ? 11.859 2.906 18.725 1.00 75.50 100 PHE A CA 1
ATOM 839 C C . PHE A 1 100 ? 13.325 2.478 18.693 1.00 75.50 100 PHE A C 1
ATOM 841 O O . PHE A 1 100 ? 14.198 3.188 18.196 1.00 75.50 100 PHE A O 1
ATOM 848 N N . SER A 1 101 ? 13.595 1.274 19.197 1.00 84.38 101 SER A N 1
ATOM 849 C CA . SER A 1 101 ? 14.917 0.670 19.076 1.00 84.38 101 SER A CA 1
ATOM 850 C C . SER A 1 101 ? 15.199 0.297 17.618 1.00 84.38 101 SER A C 1
ATOM 852 O O . SER A 1 101 ? 14.300 -0.079 16.862 1.00 84.38 101 SER A O 1
ATOM 854 N N . PHE A 1 102 ? 16.471 0.345 17.219 1.00 85.62 102 PHE A N 1
ATOM 855 C CA . PHE A 1 102 ? 16.888 -0.094 15.884 1.00 85.62 102 PHE A CA 1
ATOM 856 C C . PHE A 1 102 ? 16.484 -1.553 15.604 1.00 85.62 102 PHE A C 1
ATOM 858 O O . PHE A 1 102 ? 16.084 -1.889 14.492 1.00 85.62 102 PHE A O 1
ATOM 865 N N . ASN A 1 103 ? 16.500 -2.401 16.636 1.00 87.75 103 ASN A N 1
ATOM 866 C CA . ASN A 1 103 ? 16.068 -3.791 16.533 1.00 87.75 103 ASN A CA 1
ATOM 867 C C . ASN A 1 103 ? 14.572 -3.914 16.192 1.00 87.75 103 ASN A C 1
ATOM 869 O O . ASN A 1 103 ? 14.197 -4.726 15.353 1.00 87.75 103 ASN A O 1
ATOM 873 N N . TYR A 1 104 ? 13.725 -3.062 16.777 1.00 83.19 104 TYR A N 1
ATOM 874 C CA . TYR A 1 104 ? 12.295 -3.017 16.464 1.00 83.19 104 TYR A CA 1
ATOM 875 C C . TYR A 1 104 ? 12.023 -2.510 15.038 1.00 83.19 104 TYR A C 1
ATOM 877 O O . TYR A 1 104 ? 11.146 -3.033 14.355 1.00 83.19 104 TYR A O 1
ATOM 885 N N . LEU A 1 105 ? 12.809 -1.545 14.542 1.00 85.88 105 LEU A N 1
ATOM 886 C CA . LEU A 1 105 ? 12.720 -1.100 13.144 1.00 85.88 105 LEU A CA 1
ATOM 887 C C . LEU A 1 105 ? 13.071 -2.221 12.157 1.00 85.88 105 LEU A C 1
ATOM 889 O O . LEU A 1 105 ? 12.395 -2.369 11.139 1.00 85.88 105 LEU A O 1
ATOM 893 N N . ILE A 1 106 ? 14.090 -3.031 12.462 1.00 87.62 106 ILE A N 1
ATOM 894 C CA . ILE A 1 106 ? 14.428 -4.211 11.655 1.00 87.62 106 ILE A CA 1
ATOM 895 C C . ILE A 1 106 ? 13.315 -5.256 11.732 1.00 87.62 106 ILE A C 1
ATOM 897 O O . ILE A 1 106 ? 12.950 -5.821 10.704 1.00 87.62 106 ILE A O 1
ATOM 901 N N . GLU A 1 107 ? 12.739 -5.493 12.911 1.00 86.75 107 GLU A N 1
ATOM 902 C CA . GLU A 1 107 ? 11.629 -6.434 13.063 1.00 86.75 107 GLU A CA 1
ATOM 903 C C . GLU A 1 107 ? 10.414 -6.001 12.226 1.00 86.75 107 GLU A C 1
ATOM 905 O O . GLU A 1 107 ? 9.879 -6.796 11.451 1.00 86.75 107 GLU A O 1
ATOM 910 N N . LEU A 1 108 ? 10.036 -4.722 12.285 1.00 86.12 108 LEU A N 1
ATOM 911 C CA . LEU A 1 108 ? 8.999 -4.130 11.433 1.00 86.12 108 LEU A CA 1
ATOM 912 C C . LEU A 1 108 ? 9.308 -4.306 9.944 1.00 86.12 108 LEU A C 1
ATOM 914 O O . LEU A 1 108 ? 8.443 -4.734 9.177 1.00 86.12 108 LEU A O 1
ATOM 918 N N . LEU A 1 109 ? 10.543 -4.013 9.535 1.00 85.69 109 LEU A N 1
ATOM 919 C CA . LEU A 1 109 ? 10.963 -4.154 8.146 1.00 85.69 109 LEU A CA 1
ATOM 920 C C . LEU A 1 109 ? 10.925 -5.619 7.694 1.00 85.69 109 LEU A C 1
ATOM 922 O O . LEU A 1 109 ? 10.487 -5.889 6.583 1.00 85.69 109 LEU A O 1
ATOM 926 N N . SER A 1 110 ? 11.310 -6.564 8.553 1.00 85.38 110 SER A N 1
ATOM 927 C CA . SER A 1 110 ? 11.270 -8.005 8.264 1.00 85.38 110 SER A CA 1
ATOM 928 C C . SER A 1 110 ? 9.846 -8.559 8.153 1.00 85.38 110 SER A C 1
ATOM 930 O O . SER A 1 110 ? 9.596 -9.497 7.402 1.00 85.38 110 SER A O 1
ATOM 932 N N . ARG A 1 111 ? 8.888 -7.951 8.864 1.00 84.06 111 ARG A N 1
ATOM 933 C CA . ARG A 1 111 ? 7.461 -8.278 8.738 1.00 84.06 111 ARG A CA 1
ATOM 934 C C . ARG A 1 111 ? 6.859 -7.709 7.460 1.00 84.06 111 ARG A C 1
ATOM 936 O O . ARG A 1 111 ? 5.961 -8.321 6.890 1.00 84.06 111 ARG A O 1
ATOM 943 N N . PHE A 1 112 ? 7.348 -6.554 7.013 1.00 82.69 112 PHE A N 1
ATOM 944 C CA . PHE A 1 112 ? 6.909 -5.938 5.765 1.00 82.69 112 PHE A CA 1
ATOM 945 C C . PHE A 1 112 ? 7.551 -6.604 4.541 1.00 82.69 112 PHE A C 1
ATOM 947 O O . PHE A 1 112 ? 6.864 -6.858 3.557 1.00 82.69 112 PHE A O 1
ATOM 954 N N . ILE A 1 113 ? 8.848 -6.931 4.604 1.00 84.62 113 ILE A N 1
ATOM 955 C CA . ILE A 1 113 ? 9.598 -7.610 3.544 1.00 84.62 113 ILE A CA 1
ATOM 956 C C . ILE A 1 113 ? 9.868 -9.074 3.897 1.00 84.62 113 ILE A C 1
ATOM 958 O O . ILE A 1 113 ? 10.795 -9.394 4.634 1.00 84.62 113 ILE A O 1
ATOM 962 N N . ASN A 1 114 ? 9.102 -9.976 3.280 1.00 88.06 114 ASN A N 1
ATOM 963 C CA . ASN A 1 114 ? 9.353 -11.417 3.332 1.00 88.06 114 ASN A CA 1
ATOM 964 C C . ASN A 1 114 ? 10.517 -11.818 2.392 1.00 88.06 114 ASN A C 1
ATOM 966 O O . ASN A 1 114 ? 10.682 -11.251 1.307 1.00 88.06 114 ASN A O 1
ATOM 970 N N . TRP A 1 115 ? 11.269 -12.860 2.762 1.00 89.12 115 TRP A N 1
ATOM 971 C CA . TRP A 1 115 ? 12.242 -13.568 1.918 1.00 89.12 115 TRP A CA 1
ATOM 972 C C . TRP A 1 115 ? 11.733 -13.914 0.512 1.00 89.12 115 TRP A C 1
ATOM 974 O O . TRP A 1 115 ? 12.500 -13.834 -0.445 1.00 89.12 115 TRP A O 1
ATOM 984 N N . ALA A 1 116 ? 10.447 -14.230 0.350 1.00 89.31 116 ALA A N 1
ATOM 985 C CA . ALA A 1 116 ? 9.837 -14.481 -0.955 1.00 89.31 116 ALA A CA 1
ATOM 986 C C . ALA A 1 116 ? 9.866 -13.245 -1.875 1.00 89.31 116 ALA A C 1
ATOM 988 O O . ALA A 1 116 ? 10.106 -13.381 -3.076 1.00 89.31 116 ALA A O 1
ATOM 989 N N . MET A 1 117 ? 9.690 -12.032 -1.333 1.00 89.19 117 MET A N 1
ATOM 990 C CA . MET A 1 117 ? 9.783 -10.795 -2.121 1.00 89.19 117 MET A CA 1
ATOM 991 C C . MET A 1 117 ? 11.224 -10.505 -2.536 1.00 89.19 117 MET A C 1
ATOM 993 O O . MET A 1 117 ? 11.464 -10.116 -3.677 1.00 89.19 117 MET A O 1
ATOM 997 N N . ILE A 1 118 ? 12.187 -10.763 -1.647 1.00 91.44 118 ILE A N 1
ATOM 998 C CA . ILE A 1 118 ? 13.620 -10.645 -1.954 1.00 91.44 118 ILE A CA 1
ATOM 999 C C . ILE A 1 118 ? 14.007 -11.646 -3.051 1.00 91.44 118 ILE A C 1
ATOM 1001 O O . ILE A 1 118 ? 14.654 -11.272 -4.027 1.00 91.44 118 ILE A O 1
ATOM 1005 N N . GLY A 1 119 ? 13.557 -12.898 -2.927 1.00 93.69 119 GLY A N 1
ATOM 1006 C CA . GLY A 1 119 ? 13.756 -13.936 -3.936 1.00 93.69 119 GLY A CA 1
ATOM 1007 C C . GLY A 1 119 ? 13.141 -13.555 -5.282 1.00 93.69 119 GLY A C 1
ATOM 1008 O O . GLY A 1 119 ? 13.811 -13.632 -6.306 1.00 93.69 119 GLY A O 1
ATOM 1009 N N . THR A 1 120 ? 11.905 -13.052 -5.283 1.00 91.94 120 THR A N 1
ATOM 1010 C CA . THR A 1 120 ? 11.228 -12.576 -6.500 1.00 91.94 120 THR A CA 1
ATOM 1011 C C . THR A 1 120 ? 11.986 -11.421 -7.150 1.00 91.94 120 THR A C 1
ATOM 1013 O O . THR A 1 120 ? 12.216 -11.442 -8.357 1.00 91.94 120 THR A O 1
ATOM 1016 N N . ALA A 1 121 ? 12.438 -10.440 -6.365 1.00 93.25 121 ALA A N 1
ATOM 1017 C CA . ALA A 1 121 ? 13.245 -9.333 -6.866 1.00 93.25 121 ALA A CA 1
ATOM 1018 C C . ALA A 1 121 ? 14.552 -9.837 -7.503 1.00 93.25 121 ALA A C 1
ATOM 1020 O O . ALA A 1 121 ? 14.897 -9.439 -8.614 1.00 93.25 121 ALA A O 1
ATOM 1021 N N . PHE A 1 122 ? 15.239 -10.779 -6.850 1.00 95.38 122 PHE A N 1
ATOM 1022 C CA . PHE A 1 122 ? 16.450 -11.395 -7.388 1.00 95.38 122 PHE A CA 1
ATOM 1023 C C . PHE A 1 122 ? 16.193 -12.153 -8.699 1.00 95.38 122 PHE A C 1
ATOM 1025 O O . PHE A 1 122 ? 16.935 -11.979 -9.665 1.00 95.38 122 PHE A O 1
ATOM 1032 N N . VAL A 1 123 ? 15.113 -12.934 -8.779 1.00 95.94 123 VAL A N 1
ATOM 1033 C CA . VAL A 1 123 ? 14.714 -13.634 -10.011 1.00 95.94 123 VAL A CA 1
ATOM 1034 C C . VAL A 1 123 ? 14.409 -12.639 -11.132 1.00 95.94 123 VAL A C 1
ATOM 1036 O O . VAL A 1 123 ? 14.883 -12.825 -12.253 1.00 95.94 123 VAL A O 1
ATOM 1039 N N . ILE A 1 124 ? 13.692 -11.548 -10.840 1.00 94.88 124 ILE A N 1
ATOM 1040 C CA . ILE A 1 124 ? 13.434 -10.474 -11.810 1.00 94.88 124 ILE A CA 1
ATOM 1041 C C . ILE A 1 124 ? 14.745 -9.826 -12.260 1.00 94.88 124 ILE A C 1
ATOM 1043 O O . ILE A 1 124 ? 14.880 -9.514 -13.439 1.00 94.88 124 ILE A O 1
ATOM 1047 N N . LEU A 1 125 ? 15.722 -9.638 -11.368 1.00 94.50 125 LEU A N 1
ATOM 1048 C CA . LEU A 1 125 ? 17.019 -9.052 -11.712 1.00 94.50 125 LEU A CA 1
ATOM 1049 C C . LEU A 1 125 ? 17.792 -9.951 -12.679 1.00 94.50 125 LEU A C 1
ATOM 1051 O O . LEU A 1 125 ? 18.252 -9.481 -13.718 1.00 94.50 125 LEU A O 1
ATOM 1055 N N . VAL A 1 126 ? 17.915 -11.240 -12.354 1.00 95.25 126 VAL A N 1
ATOM 1056 C CA . VAL A 1 126 ? 18.605 -12.221 -13.202 1.00 95.25 126 VAL A CA 1
ATOM 1057 C C . VAL A 1 126 ? 17.891 -12.357 -14.547 1.00 95.25 126 VAL A C 1
ATOM 1059 O O . VAL A 1 126 ? 18.534 -12.269 -15.593 1.00 95.25 126 VAL A O 1
ATOM 1062 N N . GLY A 1 127 ? 16.561 -12.485 -14.531 1.00 94.12 127 GLY A N 1
ATOM 1063 C CA . GLY A 1 127 ? 15.739 -12.529 -15.738 1.00 94.12 127 GLY A CA 1
ATOM 1064 C C . GLY A 1 127 ? 15.896 -11.268 -16.586 1.00 94.12 127 GLY A C 1
ATOM 1065 O O . GLY A 1 127 ? 16.103 -11.362 -17.793 1.00 94.12 127 GLY A O 1
ATOM 1066 N N . TYR A 1 128 ? 15.892 -10.087 -15.964 1.00 93.25 128 TYR A N 1
ATOM 1067 C CA . TYR A 1 128 ? 16.137 -8.814 -16.639 1.00 93.25 128 TYR A CA 1
ATOM 1068 C C . TYR A 1 128 ? 17.510 -8.790 -17.318 1.00 93.25 128 TYR A C 1
ATOM 1070 O O . TYR A 1 128 ? 17.586 -8.471 -18.504 1.00 93.25 128 TYR A O 1
ATOM 1078 N N . LEU A 1 129 ? 18.584 -9.151 -16.607 1.00 91.69 129 LEU A N 1
ATOM 1079 C CA . LEU A 1 129 ? 19.937 -9.169 -17.170 1.00 91.69 129 LEU A CA 1
ATOM 1080 C C . LEU A 1 129 ? 20.040 -10.138 -18.352 1.00 91.69 129 LEU A C 1
ATOM 1082 O O . LEU A 1 129 ? 20.586 -9.765 -19.388 1.00 91.69 129 LEU A O 1
ATOM 1086 N N . PHE A 1 130 ? 19.455 -11.330 -18.234 1.00 93.25 130 PHE A N 1
ATOM 1087 C CA . PHE A 1 130 ? 19.442 -12.334 -19.297 1.00 93.25 130 PHE A CA 1
ATOM 1088 C C . PHE A 1 130 ? 18.645 -11.874 -20.531 1.00 93.25 130 PHE A C 1
ATOM 1090 O O . PHE A 1 130 ? 19.173 -11.836 -21.641 1.00 93.25 130 PHE A O 1
ATOM 1097 N N . ILE A 1 131 ? 17.397 -11.432 -20.344 1.00 92.19 131 ILE A N 1
ATOM 1098 C CA . ILE A 1 131 ? 16.499 -11.006 -21.434 1.00 92.19 131 ILE A CA 1
ATOM 1099 C C . ILE A 1 131 ? 17.008 -9.731 -22.114 1.00 92.19 131 ILE A C 1
ATOM 1101 O O . ILE A 1 131 ? 16.845 -9.564 -23.325 1.00 92.19 131 ILE A O 1
ATOM 1105 N N . SER A 1 132 ? 17.666 -8.840 -21.363 1.00 89.62 132 SER A N 1
ATOM 1106 C CA . SER A 1 132 ? 18.215 -7.589 -21.898 1.00 89.62 132 SER A CA 1
ATOM 1107 C C . SER A 1 132 ? 19.291 -7.788 -22.970 1.00 89.62 132 SER A C 1
ATOM 1109 O O . SER A 1 132 ? 19.560 -6.855 -23.727 1.00 89.62 132 SER A O 1
ATOM 1111 N N . GLN A 1 133 ? 19.872 -8.990 -23.073 1.00 89.38 133 GLN A N 1
ATOM 1112 C CA . GLN A 1 133 ? 20.825 -9.336 -24.131 1.00 89.38 133 GLN A CA 1
ATOM 1113 C C . GLN A 1 133 ? 20.139 -9.597 -25.484 1.00 89.38 133 GLN A C 1
ATOM 1115 O O . GLN A 1 133 ? 20.777 -9.462 -26.523 1.00 89.38 133 GLN A O 1
ATOM 1120 N N . TRP A 1 134 ? 18.848 -9.946 -25.477 1.00 90.06 134 TRP A N 1
ATOM 1121 C CA . TRP A 1 134 ? 18.099 -10.376 -26.663 1.00 90.06 134 TRP A CA 1
ATOM 1122 C C . TRP A 1 134 ? 17.122 -9.299 -27.124 1.00 90.06 134 TRP A C 1
ATOM 1124 O O . TRP A 1 134 ? 17.019 -9.009 -28.314 1.00 90.06 134 TRP A O 1
ATOM 1134 N N . ILE A 1 135 ? 16.389 -8.700 -26.178 1.00 89.81 135 ILE A N 1
ATOM 1135 C CA . ILE A 1 135 ? 15.296 -7.774 -26.478 1.00 89.81 135 ILE A CA 1
ATOM 1136 C C . ILE A 1 135 ? 15.424 -6.499 -25.646 1.00 89.81 135 ILE A C 1
ATOM 1138 O O . ILE A 1 135 ? 15.839 -6.491 -24.486 1.00 89.81 135 ILE A O 1
ATOM 1142 N N . ARG A 1 136 ? 15.008 -5.376 -26.239 1.00 88.31 136 ARG A N 1
ATOM 1143 C CA . ARG A 1 136 ? 14.970 -4.079 -25.568 1.00 88.31 136 ARG A CA 1
ATOM 1144 C C . ARG A 1 136 ? 13.796 -4.006 -24.578 1.00 88.31 136 ARG A C 1
ATOM 1146 O O . ARG A 1 136 ? 12.701 -3.573 -24.928 1.00 88.31 136 ARG A O 1
ATOM 1153 N N . VAL A 1 137 ? 14.065 -4.342 -23.315 1.00 89.38 137 VAL A N 1
ATOM 1154 C CA . VAL A 1 137 ? 13.087 -4.361 -22.202 1.00 89.38 137 VAL A CA 1
ATOM 1155 C C . VAL A 1 137 ? 12.300 -3.050 -22.047 1.00 89.38 137 VAL A C 1
ATOM 1157 O O . VAL A 1 137 ? 11.125 -3.071 -21.687 1.00 89.38 137 VAL A O 1
ATOM 1160 N N . THR A 1 138 ? 12.903 -1.906 -22.387 1.00 89.69 138 THR A N 1
ATOM 1161 C CA . THR A 1 138 ? 12.246 -0.589 -22.296 1.00 89.69 138 THR A CA 1
ATOM 1162 C C . THR A 1 138 ? 10.943 -0.522 -23.090 1.00 89.69 138 THR A C 1
ATOM 1164 O O . THR A 1 138 ? 10.039 0.205 -22.698 1.00 89.69 138 THR A O 1
ATOM 1167 N N . VAL A 1 139 ? 10.841 -1.261 -24.203 1.00 89.88 139 VAL A N 1
ATOM 1168 C CA . VAL A 1 139 ? 9.636 -1.289 -25.044 1.00 89.88 139 VAL A CA 1
ATOM 1169 C C . VAL A 1 139 ? 8.467 -1.892 -24.269 1.00 89.88 139 VAL A C 1
ATOM 1171 O O . VAL A 1 139 ? 7.391 -1.303 -24.238 1.00 89.88 139 VAL A O 1
ATOM 1174 N N . PHE A 1 140 ? 8.696 -3.004 -23.568 1.00 91.50 140 PHE A N 1
ATOM 1175 C CA . PHE A 1 140 ? 7.674 -3.650 -22.746 1.00 91.50 140 PHE A CA 1
ATOM 1176 C C . PHE A 1 140 ? 7.289 -2.804 -21.535 1.00 91.50 140 PHE A C 1
ATOM 1178 O O . PHE A 1 140 ? 6.108 -2.699 -21.226 1.00 91.50 140 PHE A O 1
ATOM 1185 N N . VAL A 1 141 ? 8.258 -2.154 -20.880 1.00 91.81 141 VAL A N 1
ATOM 1186 C CA . VAL A 1 141 ? 7.977 -1.264 -19.740 1.00 91.81 141 VAL A CA 1
ATOM 1187 C C . VAL A 1 141 ? 7.095 -0.090 -20.163 1.00 91.81 141 VAL A C 1
ATOM 1189 O O . VAL A 1 141 ? 6.118 0.216 -19.486 1.00 91.81 141 VAL A O 1
ATOM 1192 N N . VAL A 1 142 ? 7.405 0.548 -21.297 1.00 91.19 142 VAL A N 1
ATOM 1193 C CA . VAL A 1 142 ? 6.597 1.650 -21.840 1.00 91.19 142 VAL A CA 1
ATOM 1194 C C . VAL A 1 142 ? 5.209 1.155 -22.252 1.00 91.19 142 VAL A C 1
ATOM 1196 O O . VAL A 1 142 ? 4.220 1.790 -21.898 1.00 91.19 142 VAL A O 1
ATOM 1199 N N . ALA A 1 143 ? 5.116 0.012 -22.939 1.00 92.00 143 ALA A N 1
ATOM 1200 C CA . ALA A 1 143 ? 3.837 -0.568 -23.346 1.00 92.00 143 ALA A CA 1
ATOM 1201 C C . ALA A 1 143 ? 2.948 -0.912 -22.141 1.00 92.00 143 ALA A C 1
ATOM 1203 O O . ALA A 1 143 ? 1.784 -0.521 -22.115 1.00 92.00 143 ALA A O 1
ATOM 1204 N N . ALA A 1 144 ? 3.504 -1.565 -21.117 1.00 90.44 144 ALA A N 1
ATOM 1205 C CA . ALA A 1 144 ? 2.801 -1.864 -19.872 1.00 90.44 144 ALA A CA 1
ATOM 1206 C C . ALA A 1 144 ? 2.351 -0.583 -19.155 1.00 90.44 144 ALA A C 1
ATOM 1208 O O . ALA A 1 144 ? 1.228 -0.513 -18.665 1.00 90.44 144 ALA A O 1
ATOM 1209 N N . MET A 1 145 ? 3.187 0.460 -19.140 1.00 91.69 145 MET A N 1
ATOM 1210 C CA . MET A 1 145 ? 2.832 1.744 -18.534 1.00 91.69 145 MET A CA 1
ATOM 1211 C C . MET A 1 145 ? 1.658 2.418 -19.252 1.00 91.69 145 MET A C 1
ATOM 1213 O O . MET A 1 145 ? 0.740 2.916 -18.601 1.00 91.69 145 MET A O 1
ATOM 1217 N N . ILE A 1 146 ? 1.670 2.424 -20.587 1.00 90.75 146 ILE A N 1
ATOM 1218 C CA . ILE A 1 146 ? 0.575 2.967 -21.399 1.00 90.75 146 ILE A CA 1
ATOM 1219 C C . ILE A 1 146 ? -0.693 2.140 -21.177 1.00 90.75 146 ILE A C 1
ATOM 1221 O O . ILE A 1 146 ? -1.745 2.713 -20.909 1.00 90.75 146 ILE A O 1
ATOM 1225 N N . TRP A 1 147 ? -0.583 0.810 -21.211 1.00 89.88 147 TRP A N 1
ATOM 1226 C CA . TRP A 1 147 ? -1.693 -0.102 -20.941 1.00 89.88 147 TRP A CA 1
ATOM 1227 C C . TRP A 1 147 ? -2.339 0.166 -19.578 1.00 89.88 147 TRP A C 1
ATOM 1229 O O . TRP A 1 147 ? -3.550 0.341 -19.513 1.00 89.88 147 TRP A O 1
ATOM 1239 N N . LEU A 1 148 ? -1.548 0.279 -18.505 1.00 88.31 148 LEU A N 1
ATOM 1240 C CA . LEU A 1 148 ? -2.056 0.568 -17.157 1.00 88.31 148 LEU A CA 1
ATOM 1241 C C . LEU A 1 148 ? -2.751 1.935 -17.066 1.00 88.31 148 LEU A C 1
ATOM 1243 O O . LEU A 1 148 ? -3.744 2.068 -16.355 1.00 88.31 148 LEU A O 1
ATOM 1247 N N . ASN A 1 149 ? -2.266 2.947 -17.793 1.00 86.81 149 ASN A N 1
ATOM 1248 C CA . ASN A 1 149 ? -2.926 4.254 -17.857 1.00 86.81 149 ASN A CA 1
ATOM 1249 C C . ASN A 1 149 ? -4.264 4.174 -18.608 1.00 86.81 149 ASN A C 1
ATOM 1251 O O . ASN A 1 149 ? -5.256 4.721 -18.138 1.00 86.81 149 ASN A O 1
ATOM 1255 N N . VAL A 1 150 ? -4.318 3.465 -19.740 1.00 85.44 150 VAL A N 1
ATOM 1256 C CA . VAL A 1 150 ? -5.553 3.299 -20.525 1.00 85.44 150 VAL A CA 1
ATOM 1257 C C . VAL A 1 150 ? -6.579 2.455 -19.768 1.00 85.44 150 VAL A C 1
ATOM 1259 O O . VAL A 1 150 ? -7.734 2.856 -19.673 1.00 85.44 150 VAL A O 1
ATOM 1262 N N . ALA A 1 151 ? -6.164 1.335 -19.172 1.00 80.44 151 ALA A N 1
ATOM 1263 C CA . ALA A 1 151 ? -7.032 0.470 -18.376 1.00 80.44 151 ALA A CA 1
ATOM 1264 C C . ALA A 1 151 ? -7.593 1.188 -17.134 1.00 80.44 151 ALA A C 1
ATOM 1266 O O . ALA A 1 151 ? -8.744 0.970 -16.768 1.00 80.44 151 ALA A O 1
ATOM 1267 N N . GLY A 1 152 ? -6.813 2.082 -16.514 1.00 67.06 152 GLY A N 1
ATOM 1268 C CA . GLY A 1 152 ? -7.275 2.905 -15.391 1.00 67.06 152 GLY A CA 1
ATOM 1269 C C . GLY A 1 152 ? -8.272 4.005 -15.782 1.00 67.06 152 GLY A C 1
ATOM 1270 O O . GLY A 1 152 ? -9.126 4.357 -14.976 1.00 67.06 152 GLY A O 1
ATOM 1271 N N . ILE A 1 153 ? -8.193 4.532 -17.011 1.00 64.25 153 ILE A N 1
ATOM 1272 C CA . ILE A 1 153 ? -9.114 5.559 -17.538 1.00 64.25 153 ILE A CA 1
ATOM 1273 C C . ILE A 1 153 ? -10.395 4.928 -18.108 1.00 64.25 153 ILE A C 1
ATOM 1275 O O . ILE A 1 153 ? -11.469 5.512 -17.997 1.00 64.25 153 ILE A O 1
ATOM 1279 N N . ALA A 1 154 ? -10.298 3.739 -18.707 1.00 55.69 154 ALA A N 1
ATOM 1280 C CA . ALA A 1 154 ? -11.414 3.054 -19.359 1.00 55.69 154 ALA A CA 1
ATOM 1281 C C . ALA A 1 154 ? -12.353 2.301 -18.392 1.00 55.69 154 ALA A C 1
ATOM 1283 O O . ALA A 1 154 ? -13.365 1.755 -18.829 1.00 55.69 154 ALA A O 1
ATOM 1284 N N . GLY A 1 155 ? -12.045 2.257 -17.089 1.00 51.62 155 GLY A N 1
ATOM 1285 C CA . GLY A 1 155 ? -12.731 1.364 -16.152 1.00 51.62 155 GLY A CA 1
ATOM 1286 C C . GLY A 1 155 ? -12.506 -0.118 -16.503 1.00 51.62 155 GLY A C 1
ATOM 1287 O O . GLY A 1 155 ? -11.818 -0.437 -17.477 1.00 51.62 155 GLY A O 1
ATOM 1288 N N . PRO A 1 156 ? -13.052 -1.067 -15.722 1.00 48.31 156 PRO A N 1
ATOM 1289 C CA . PRO A 1 156 ? -12.870 -2.493 -15.970 1.00 48.31 156 PRO A CA 1
ATOM 1290 C C . PRO A 1 156 ? -13.733 -2.942 -17.163 1.00 48.31 156 PRO A C 1
ATOM 1292 O O . PRO A 1 156 ? -14.737 -3.622 -17.001 1.00 48.31 156 PRO A O 1
ATOM 1295 N N . ALA A 1 157 ? -13.347 -2.559 -18.381 1.00 43.34 157 ALA A N 1
ATOM 1296 C CA . ALA A 1 157 ? -13.982 -2.998 -19.627 1.00 43.34 157 ALA A CA 1
ATOM 1297 C C . ALA A 1 157 ? -13.429 -4.342 -20.149 1.00 43.34 157 ALA A C 1
ATOM 1299 O O . ALA A 1 157 ? -13.853 -4.824 -21.194 1.00 43.34 157 ALA A O 1
ATOM 1300 N N . PHE A 1 158 ? -12.501 -4.972 -19.423 1.00 37.31 158 PHE A N 1
ATOM 1301 C CA . PHE A 1 158 ? -11.955 -6.291 -19.751 1.00 37.31 158 PHE A CA 1
ATOM 1302 C C . PHE A 1 158 ? -12.213 -7.287 -18.617 1.00 37.31 158 PHE A C 1
ATOM 1304 O O . PHE A 1 158 ? -11.300 -7.691 -17.901 1.00 37.31 158 PHE A O 1
ATOM 1311 N N . SER A 1 159 ? -13.471 -7.712 -18.477 1.00 32.88 159 SER A N 1
ATOM 1312 C CA . SER A 1 159 ? -13.781 -9.002 -17.855 1.00 32.88 159 SER A CA 1
ATOM 1313 C C . SER A 1 159 ? -13.626 -10.091 -18.914 1.00 32.88 159 SER A C 1
ATOM 1315 O O . SER A 1 159 ? -14.504 -10.289 -19.746 1.00 32.88 159 SER A O 1
ATOM 1317 N N . LEU A 1 160 ? -12.508 -10.819 -18.880 1.00 37.72 160 LEU A N 1
ATOM 1318 C CA . LEU A 1 160 ? -12.334 -12.098 -19.584 1.00 37.72 160 LEU A CA 1
ATOM 1319 C C . LEU A 1 160 ? -12.999 -13.243 -18.795 1.00 37.72 160 LEU A C 1
ATOM 1321 O O . LEU A 1 160 ? -12.404 -14.295 -18.576 1.00 37.72 160 LEU A O 1
ATOM 1325 N N . ALA A 1 161 ? -14.230 -13.018 -18.340 1.00 35.69 161 ALA A N 1
ATOM 1326 C CA . ALA A 1 161 ? -15.090 -14.027 -17.736 1.00 35.69 161 ALA A CA 1
ATOM 1327 C C . ALA A 1 161 ? -16.311 -14.205 -18.651 1.00 35.69 161 ALA A C 1
ATOM 1329 O O . ALA A 1 161 ? -16.815 -13.207 -19.168 1.00 35.69 161 ALA A O 1
ATOM 1330 N N . PRO A 1 162 ? -16.778 -15.440 -18.903 1.00 32.31 162 PRO A N 1
ATOM 1331 C CA . PRO A 1 162 ? -17.841 -15.674 -19.866 1.00 32.31 162 PRO A CA 1
ATOM 1332 C C . PRO A 1 162 ? -19.134 -15.046 -19.341 1.00 32.31 162 PRO A C 1
ATOM 1334 O O . PRO A 1 162 ? -19.680 -15.470 -18.324 1.00 32.31 162 PRO A O 1
ATOM 1337 N N . THR A 1 163 ? -19.621 -14.015 -20.027 1.00 33.12 163 THR A N 1
ATOM 1338 C CA . THR A 1 163 ? -20.972 -13.495 -19.826 1.00 33.12 163 THR A CA 1
ATOM 1339 C C . THR A 1 163 ? -21.943 -14.533 -20.371 1.00 33.12 163 THR A C 1
ATOM 1341 O O . THR A 1 163 ? -22.080 -14.688 -21.582 1.00 33.12 163 THR A O 1
ATOM 1344 N N . ALA A 1 164 ? -22.596 -15.275 -19.480 1.00 32.41 164 ALA A N 1
ATOM 1345 C CA . ALA A 1 164 ? -23.800 -16.002 -19.840 1.00 32.41 164 ALA A CA 1
ATOM 1346 C C . ALA A 1 164 ? -24.900 -14.965 -20.113 1.00 32.41 164 ALA A C 1
ATOM 1348 O O . ALA A 1 164 ? -25.403 -14.322 -19.191 1.00 32.41 164 ALA A O 1
ATOM 1349 N N . GLU A 1 165 ? -25.236 -14.774 -21.390 1.00 33.91 165 GLU A N 1
ATOM 1350 C CA . GLU A 1 165 ? -26.496 -14.158 -21.802 1.00 33.91 165 GLU A CA 1
ATOM 1351 C C . GLU A 1 165 ? -27.645 -14.849 -21.063 1.00 33.91 165 GLU A C 1
ATOM 1353 O O . GLU A 1 165 ? -27.767 -16.073 -21.093 1.00 33.91 165 GLU A O 1
ATOM 1358 N N . THR A 1 166 ? -28.508 -14.082 -20.402 1.00 29.55 166 THR A N 1
ATOM 1359 C CA . THR A 1 166 ? -29.821 -14.592 -20.002 1.00 29.55 166 THR A CA 1
ATOM 1360 C C . THR A 1 166 ? -30.882 -13.683 -20.585 1.00 29.55 166 THR A C 1
ATOM 1362 O O . THR A 1 166 ? -30.974 -12.497 -20.271 1.00 29.55 166 THR A O 1
ATOM 1365 N N . ALA A 1 167 ? -31.629 -14.287 -21.503 1.00 28.12 167 ALA A N 1
ATOM 1366 C CA . ALA A 1 167 ? -32.726 -13.724 -22.252 1.00 28.12 167 ALA A CA 1
ATOM 1367 C C . ALA A 1 167 ? -33.784 -13.091 -21.340 1.00 28.12 167 ALA A C 1
ATOM 1369 O O . ALA A 1 167 ? -34.200 -13.665 -20.331 1.00 28.12 167 ALA A O 1
ATOM 1370 N N . ALA A 1 168 ? -34.260 -11.919 -21.754 1.00 30.45 168 ALA A N 1
ATOM 1371 C CA . ALA A 1 168 ? -35.446 -11.293 -21.202 1.00 30.45 168 ALA A CA 1
ATOM 1372 C C . ALA A 1 168 ? -36.654 -12.219 -21.409 1.00 30.45 168 ALA A C 1
ATOM 1374 O O . ALA A 1 168 ? -37.083 -12.447 -22.538 1.00 30.45 168 ALA A O 1
ATOM 1375 N N . THR A 1 169 ? -37.205 -12.736 -20.312 1.00 27.17 169 THR A N 1
ATOM 1376 C CA . THR A 1 169 ? -38.523 -13.377 -20.299 1.00 27.17 169 THR A CA 1
ATOM 1377 C C . THR A 1 169 ? -39.476 -12.450 -19.551 1.00 27.17 169 THR A C 1
ATOM 1379 O O . THR A 1 169 ? -39.424 -12.327 -18.332 1.00 27.17 169 THR A O 1
ATOM 1382 N N . THR A 1 170 ? -40.311 -11.747 -20.316 1.00 29.17 170 THR A N 1
ATOM 1383 C CA . THR A 1 170 ? -41.625 -11.226 -19.900 1.00 29.17 170 THR A CA 1
ATOM 1384 C C . THR A 1 170 ? -42.476 -12.424 -19.442 1.00 29.17 170 THR A C 1
ATOM 1386 O O . THR A 1 170 ? -42.340 -13.498 -20.015 1.00 29.17 170 THR A O 1
ATOM 1389 N N . VAL A 1 171 ? -43.294 -12.423 -18.383 1.00 30.38 171 VAL A N 1
ATOM 1390 C CA . VAL A 1 171 ? -44.553 -11.714 -18.019 1.00 30.38 171 VAL A CA 1
ATOM 1391 C C . VAL A 1 171 ? -45.014 -12.355 -16.661 1.00 30.38 171 VAL A C 1
ATOM 1393 O O . VAL A 1 171 ? -44.370 -13.324 -16.255 1.00 30.38 171 VAL A O 1
ATOM 1396 N N . PRO A 1 172 ? -46.148 -12.020 -15.990 1.00 33.78 172 PRO A N 1
ATOM 1397 C CA . PRO A 1 172 ? -47.026 -10.846 -16.035 1.00 33.78 172 PRO A CA 1
ATOM 1398 C C . PRO A 1 172 ? -47.328 -10.224 -14.647 1.00 33.78 172 PRO A C 1
ATOM 1400 O O . PRO A 1 172 ? -47.064 -10.786 -13.589 1.00 33.78 172 PRO A O 1
ATOM 1403 N N . ALA A 1 173 ? -47.945 -9.042 -14.683 1.00 38.31 173 ALA A N 1
ATOM 1404 C CA . ALA A 1 173 ? -48.569 -8.382 -13.542 1.00 38.31 173 ALA A CA 1
ATOM 1405 C C . ALA A 1 173 ? -49.813 -9.142 -13.036 1.00 38.31 173 ALA A C 1
ATOM 1407 O O . ALA A 1 173 ? -50.576 -9.696 -13.829 1.00 38.31 173 ALA A O 1
ATOM 1408 N N . SER A 1 174 ? -50.054 -9.111 -11.723 1.00 30.08 174 SER A N 1
ATOM 1409 C CA . SER A 1 174 ? -51.341 -9.451 -11.094 1.00 30.08 174 SER A CA 1
ATOM 1410 C C . SER A 1 174 ? -51.555 -8.600 -9.830 1.00 30.08 174 SER A C 1
ATOM 1412 O O . SER A 1 174 ? -50.908 -8.803 -8.810 1.00 30.08 174 SER A O 1
ATOM 1414 N N . THR A 1 175 ? -52.397 -7.581 -10.011 1.00 29.59 175 THR A N 1
ATOM 1415 C CA . THR A 1 175 ? -53.419 -6.954 -9.142 1.00 29.59 175 THR A CA 1
ATOM 1416 C C . THR A 1 175 ? -53.444 -7.150 -7.607 1.00 29.59 175 THR A C 1
ATOM 1418 O O . THR A 1 175 ? -53.638 -8.253 -7.110 1.00 29.59 175 THR A O 1
ATOM 1421 N N . ASP A 1 176 ? -53.390 -6.002 -6.908 1.00 27.81 176 ASP A N 1
ATOM 1422 C CA . ASP A 1 176 ? -54.193 -5.500 -5.764 1.00 27.81 176 ASP A CA 1
ATOM 1423 C C . ASP A 1 176 ? -54.668 -6.426 -4.616 1.00 27.81 176 ASP A C 1
ATOM 1425 O O . ASP A 1 176 ? -55.600 -7.204 -4.785 1.00 27.81 176 ASP A O 1
ATOM 1429 N N . GLN A 1 177 ? -54.183 -6.192 -3.382 1.00 29.56 177 GLN A N 1
ATOM 1430 C CA . GLN A 1 177 ? -54.896 -5.454 -2.304 1.00 29.56 177 GLN A CA 1
ATOM 1431 C C . GLN A 1 177 ? -54.051 -5.365 -1.000 1.00 29.56 177 GLN A C 1
ATOM 1433 O O . GLN A 1 177 ? -53.147 -6.172 -0.791 1.00 29.56 177 GLN A O 1
ATOM 1438 N N . PRO A 1 178 ? -54.319 -4.380 -0.113 1.00 42.56 178 PRO A N 1
ATOM 1439 C CA . PRO A 1 178 ? -53.409 -3.913 0.931 1.00 42.56 178 PRO A CA 1
ATOM 1440 C C . PRO A 1 178 ? -53.552 -4.689 2.243 1.00 42.56 178 PRO A C 1
ATOM 1442 O O . PRO A 1 178 ? -54.667 -4.953 2.691 1.00 42.56 178 PRO A O 1
ATOM 1445 N N . SER A 1 179 ? -52.438 -4.954 2.933 1.00 27.28 179 SER A N 1
ATOM 1446 C CA . SER A 1 179 ? -52.496 -5.207 4.374 1.00 27.28 179 SER A CA 1
ATOM 1447 C C . SER A 1 179 ? -51.178 -4.938 5.099 1.00 27.28 179 SER A C 1
ATOM 1449 O O . SER A 1 179 ? -50.124 -5.427 4.709 1.00 27.28 179 SER A O 1
ATOM 1451 N N . ALA A 1 180 ? -51.329 -4.168 6.177 1.00 30.11 180 ALA A N 1
ATOM 1452 C CA . ALA A 1 180 ? -50.541 -4.102 7.403 1.00 30.11 180 ALA A CA 1
ATOM 1453 C C . ALA A 1 180 ? -49.030 -3.817 7.319 1.00 30.11 180 ALA A C 1
ATOM 1455 O O . ALA A 1 180 ? -48.208 -4.646 6.942 1.00 30.11 180 ALA A O 1
ATOM 1456 N N . ALA A 1 181 ? -48.674 -2.644 7.852 1.00 39.44 181 ALA A N 1
ATOM 1457 C CA . ALA A 1 181 ? -47.343 -2.311 8.332 1.00 39.44 181 ALA A CA 1
ATOM 1458 C C . ALA A 1 181 ? -46.846 -3.371 9.333 1.00 39.44 181 ALA A C 1
ATOM 1460 O O . ALA A 1 181 ? -47.210 -3.373 10.507 1.00 39.44 181 ALA A O 1
ATOM 1461 N N . GLY A 1 182 ? -45.999 -4.267 8.845 1.00 31.50 182 GLY A N 1
ATOM 1462 C CA . GLY A 1 182 ? -45.186 -5.180 9.628 1.00 31.50 182 GLY A CA 1
ATOM 1463 C C . GLY A 1 182 ? -43.843 -5.278 8.928 1.00 31.50 182 GLY A C 1
ATOM 1464 O O . GLY A 1 182 ? -43.766 -5.746 7.796 1.00 31.50 182 GLY A O 1
ATOM 1465 N N . SER A 1 183 ? -42.797 -4.770 9.572 1.00 42.72 183 SER A N 1
ATOM 1466 C CA . SER A 1 183 ? -41.413 -4.851 9.114 1.00 42.72 183 SER A CA 1
ATOM 1467 C C . SER A 1 183 ? -41.018 -6.313 8.892 1.00 42.72 183 SER A C 1
ATOM 1469 O O . SER A 1 183 ? -40.602 -6.994 9.830 1.00 42.72 183 SER A O 1
ATOM 1471 N N . SER A 1 184 ? -41.169 -6.797 7.661 1.00 36.25 184 SER A N 1
ATOM 1472 C CA . SER A 1 184 ? -40.581 -8.064 7.245 1.00 36.25 184 SER A CA 1
ATOM 1473 C C . SER A 1 184 ? -39.090 -7.839 6.980 1.00 36.25 184 SER A C 1
ATOM 1475 O O . SER A 1 184 ? -38.726 -6.781 6.452 1.00 36.25 184 SER A O 1
ATOM 1477 N N . PRO A 1 185 ? -38.211 -8.783 7.361 1.00 47.09 185 PRO A N 1
ATOM 1478 C CA . PRO A 1 185 ? -36.822 -8.746 6.928 1.00 47.09 185 PRO A CA 1
ATOM 1479 C C . PRO A 1 185 ? -36.802 -8.696 5.399 1.00 47.09 185 PRO A C 1
ATOM 1481 O O . PRO A 1 185 ? -37.649 -9.323 4.765 1.00 47.09 185 PRO A O 1
ATOM 1484 N N . VAL A 1 186 ? -35.847 -7.974 4.807 1.00 52.88 186 VAL A N 1
ATOM 1485 C CA . VAL A 1 186 ? -35.589 -8.063 3.365 1.00 52.88 186 VAL A CA 1
ATOM 1486 C C . VAL A 1 186 ? -35.258 -9.527 3.068 1.00 52.88 186 VAL A C 1
ATOM 1488 O O . VAL A 1 186 ? -34.157 -10.000 3.359 1.00 52.88 186 VAL A O 1
ATOM 1491 N N . GLU A 1 187 ? -36.244 -10.278 2.590 1.00 53.03 187 GLU A N 1
ATOM 1492 C CA . GLU A 1 187 ? -36.098 -11.689 2.277 1.00 53.03 187 GLU A CA 1
ATOM 1493 C C . GLU A 1 187 ? -35.229 -11.772 1.022 1.00 53.03 187 GLU A C 1
ATOM 1495 O O . GLU A 1 187 ? -35.569 -11.230 -0.032 1.00 53.03 187 GLU A O 1
ATOM 1500 N N . ALA A 1 188 ? -34.046 -12.374 1.148 1.00 57.16 188 ALA A N 1
ATOM 1501 C CA . ALA A 1 188 ? -33.140 -12.589 0.028 1.00 57.16 188 ALA A CA 1
ATOM 1502 C C . ALA A 1 188 ? -33.711 -13.703 -0.867 1.00 57.16 188 ALA A C 1
ATOM 1504 O O . ALA A 1 188 ? -33.238 -14.834 -0.855 1.00 57.16 188 ALA A O 1
ATOM 1505 N N . GLY A 1 189 ? -34.769 -13.393 -1.618 1.00 57.00 189 GLY A N 1
ATOM 1506 C CA . GLY A 1 189 ? -35.516 -14.340 -2.452 1.00 57.00 189 GLY A CA 1
ATOM 1507 C C . GLY A 1 189 ? -34.818 -14.750 -3.755 1.00 57.00 189 GLY A C 1
ATOM 1508 O O . GLY A 1 189 ? -35.477 -15.241 -4.666 1.00 57.00 189 GLY A O 1
ATOM 1509 N N . GLY A 1 190 ? -33.506 -14.531 -3.882 1.00 70.00 190 GLY A N 1
ATOM 1510 C CA . GLY A 1 190 ? -32.739 -14.827 -5.092 1.00 70.00 190 GLY A CA 1
ATOM 1511 C C . GLY A 1 190 ? -31.408 -15.522 -4.790 1.00 70.00 190 GLY A C 1
ATOM 1512 O O . GLY A 1 190 ? -30.927 -15.466 -3.658 1.00 70.00 190 GLY A O 1
ATOM 1513 N N . PRO A 1 191 ? -30.777 -16.165 -5.790 1.00 77.75 191 PRO A N 1
ATOM 1514 C CA . PRO A 1 191 ? -29.454 -16.762 -5.621 1.00 77.75 191 PRO A CA 1
ATOM 1515 C C . PRO A 1 191 ? -28.442 -15.705 -5.136 1.00 77.75 191 PRO A C 1
ATOM 1517 O O . PRO A 1 191 ? -28.561 -14.544 -5.547 1.00 77.75 191 PRO A O 1
ATOM 1520 N N . PRO A 1 192 ? -27.448 -16.070 -4.300 1.00 83.50 192 PRO A N 1
ATOM 1521 C CA . PRO A 1 192 ? -26.465 -15.145 -3.730 1.00 83.50 192 PRO A CA 1
ATOM 1522 C C . PRO A 1 192 ? -25.440 -14.706 -4.788 1.00 83.50 192 PRO A C 1
ATOM 1524 O O . PRO A 1 192 ? -24.271 -15.073 -4.752 1.00 83.50 192 PRO A O 1
ATOM 1527 N N . THR A 1 193 ? -25.912 -13.949 -5.773 1.00 89.44 193 THR A N 1
ATOM 1528 C CA . THR A 1 193 ? -25.109 -13.296 -6.806 1.00 89.44 193 THR A CA 1
ATOM 1529 C C . THR A 1 193 ? -24.726 -11.894 -6.346 1.00 89.44 193 THR A C 1
ATOM 1531 O O . THR A 1 193 ? -25.444 -11.283 -5.552 1.00 89.44 193 THR A O 1
ATOM 1534 N N . ASP A 1 194 ? -23.637 -11.344 -6.882 1.00 85.75 194 ASP A N 1
ATOM 1535 C CA . ASP A 1 194 ? -23.176 -9.992 -6.535 1.00 85.75 194 ASP A CA 1
ATOM 1536 C C . ASP A 1 194 ? -24.260 -8.924 -6.749 1.00 85.75 194 ASP A C 1
ATOM 1538 O O . ASP A 1 194 ? -24.419 -8.014 -5.933 1.00 85.75 194 ASP A O 1
ATOM 1542 N N . ALA A 1 195 ? -25.057 -9.064 -7.814 1.00 84.06 195 ALA A N 1
ATOM 1543 C CA . ALA A 1 195 ? -26.171 -8.168 -8.112 1.00 84.06 195 ALA A CA 1
ATOM 1544 C C . ALA A 1 195 ? -27.263 -8.223 -7.030 1.00 84.06 195 ALA A C 1
ATOM 1546 O O . ALA A 1 195 ? -27.700 -7.180 -6.542 1.00 84.06 195 ALA A O 1
ATOM 1547 N N . ASN A 1 196 ? -27.656 -9.428 -6.603 1.00 83.56 196 ASN A N 1
ATOM 1548 C CA . ASN A 1 196 ? -28.687 -9.614 -5.581 1.00 83.56 196 ASN A CA 1
ATOM 1549 C C . ASN A 1 196 ? -28.206 -9.173 -4.194 1.00 83.56 196 ASN A C 1
ATOM 1551 O O . ASN A 1 196 ? -28.962 -8.544 -3.458 1.00 83.56 196 ASN A O 1
ATOM 1555 N N . LEU A 1 197 ? -26.944 -9.443 -3.847 1.00 88.38 197 LEU A N 1
ATOM 1556 C CA . LEU A 1 197 ? -26.343 -8.998 -2.586 1.00 88.38 197 LEU A CA 1
ATOM 1557 C C . LEU A 1 197 ? -26.235 -7.470 -2.520 1.00 88.38 197 LEU A C 1
ATOM 1559 O O . LEU A 1 197 ? -26.546 -6.873 -1.492 1.00 88.38 197 LEU A O 1
ATOM 1563 N N . THR A 1 198 ? -25.852 -6.829 -3.627 1.00 89.31 198 THR A N 1
ATOM 1564 C CA . THR A 1 198 ? -25.783 -5.364 -3.716 1.00 89.31 198 THR A CA 1
ATOM 1565 C C . THR A 1 198 ? -27.173 -4.741 -3.607 1.00 89.31 198 THR A C 1
ATOM 1567 O O . THR A 1 198 ? -27.363 -3.782 -2.861 1.00 89.31 198 THR A O 1
ATOM 1570 N N . ALA A 1 199 ? -28.167 -5.300 -4.304 1.00 86.38 199 ALA A N 1
ATOM 1571 C CA . ALA A 1 199 ? -29.550 -4.839 -4.212 1.00 86.38 199 ALA A CA 1
ATOM 1572 C C . ALA A 1 199 ? -30.108 -4.987 -2.786 1.00 86.38 199 ALA A C 1
ATOM 1574 O O . ALA A 1 199 ? -30.727 -4.058 -2.270 1.00 86.38 199 ALA A O 1
ATOM 1575 N N . HIS A 1 200 ? -29.831 -6.117 -2.128 1.00 87.94 200 HIS A N 1
ATOM 1576 C CA . HIS A 1 200 ? -30.233 -6.381 -0.744 1.00 87.94 200 HIS A CA 1
ATOM 1577 C C . HIS A 1 200 ? -29.607 -5.387 0.239 1.00 87.94 200 HIS A C 1
ATOM 1579 O O . HIS A 1 200 ? -30.310 -4.791 1.052 1.00 87.94 200 HIS A O 1
ATOM 1585 N N . LEU A 1 201 ? -28.304 -5.132 0.107 1.00 90.06 201 LEU A N 1
ATOM 1586 C CA . LEU A 1 201 ? -27.577 -4.170 0.933 1.00 90.06 201 LEU A CA 1
ATOM 1587 C C . LEU A 1 201 ? -28.092 -2.734 0.742 1.00 90.06 201 LEU A C 1
ATOM 1589 O O . LEU A 1 201 ? -28.243 -2.002 1.718 1.00 90.06 201 LEU A O 1
ATOM 1593 N N . ASN A 1 202 ? -28.423 -2.342 -0.490 1.00 90.00 202 ASN A N 1
ATOM 1594 C CA . ASN A 1 202 ? -29.025 -1.036 -0.759 1.00 90.00 202 ASN A CA 1
ATOM 1595 C C . ASN A 1 202 ? -30.427 -0.917 -0.145 1.00 90.00 202 ASN A C 1
ATOM 1597 O O . ASN A 1 202 ? -30.731 0.095 0.483 1.00 90.00 202 ASN A O 1
ATOM 1601 N N . ALA A 1 203 ? -31.260 -1.956 -0.268 1.00 90.50 203 ALA A N 1
ATOM 1602 C CA . ALA A 1 203 ? -32.584 -1.987 0.353 1.00 90.50 203 ALA A CA 1
ATOM 1603 C C . ALA A 1 203 ? -32.499 -1.906 1.887 1.00 90.50 203 ALA A C 1
ATOM 1605 O O . ALA A 1 203 ? -33.260 -1.167 2.510 1.00 90.50 203 ALA A O 1
ATOM 1606 N N . PHE A 1 204 ? -31.530 -2.605 2.488 1.00 91.12 204 PHE A N 1
ATOM 1607 C CA . PHE A 1 204 ? -31.242 -2.509 3.917 1.00 91.12 204 PHE A CA 1
ATOM 1608 C C . PHE A 1 204 ? -30.896 -1.072 4.335 1.00 91.12 204 PHE A C 1
ATOM 1610 O O . PHE A 1 204 ? -31.434 -0.579 5.326 1.00 91.12 204 PHE A O 1
ATOM 1617 N N . TYR A 1 205 ? -30.047 -0.370 3.576 1.00 89.75 205 TYR A N 1
ATOM 1618 C CA . TYR A 1 205 ? -29.719 1.025 3.878 1.00 89.75 205 TYR A CA 1
ATOM 1619 C C . TYR A 1 205 ? -30.923 1.960 3.763 1.00 89.75 205 TYR A C 1
ATOM 1621 O O . TYR A 1 205 ? -31.120 2.782 4.653 1.00 89.75 205 TYR A O 1
ATOM 1629 N N . GLU A 1 206 ? -31.746 1.833 2.722 1.00 91.06 206 GLU A N 1
ATOM 1630 C CA . GLU A 1 206 ? -32.956 2.657 2.589 1.00 91.06 206 GLU A CA 1
ATOM 1631 C C . GLU A 1 206 ? -33.953 2.418 3.730 1.00 91.06 206 GLU A C 1
ATOM 1633 O O . GLU A 1 206 ? -34.571 3.361 4.224 1.00 91.06 206 GLU A O 1
ATOM 1638 N N . GLN A 1 207 ? -34.065 1.178 4.215 1.00 91.12 207 GLN A N 1
ATOM 1639 C CA . GLN A 1 207 ? -34.905 0.864 5.368 1.00 91.12 207 GLN A CA 1
ATOM 1640 C C . GLN A 1 207 ? -34.357 1.487 6.661 1.00 91.12 207 GLN A C 1
ATOM 1642 O O . GLN A 1 207 ? -35.108 2.140 7.388 1.00 91.12 207 GLN A O 1
ATOM 1647 N N . GLU A 1 208 ? -33.066 1.318 6.955 1.00 88.81 208 GLU A N 1
ATOM 1648 C CA . GLU A 1 208 ? -32.459 1.800 8.204 1.00 88.81 208 GLU A CA 1
ATOM 1649 C C . GLU A 1 208 ? -32.444 3.330 8.325 1.00 88.81 208 GLU A C 1
ATOM 1651 O O . GLU A 1 208 ? -32.652 3.837 9.427 1.00 88.81 208 GLU A O 1
ATOM 1656 N N . LYS A 1 209 ? -32.319 4.072 7.213 1.00 87.62 209 LYS A N 1
ATOM 1657 C CA . LYS A 1 209 ? -32.387 5.551 7.193 1.00 87.62 209 LYS A CA 1
ATOM 1658 C C . LYS A 1 209 ? -33.649 6.120 7.845 1.00 87.62 209 LYS A C 1
ATOM 1660 O O . LYS A 1 209 ? -33.642 7.225 8.380 1.00 87.62 209 LYS A O 1
ATOM 1665 N N . THR A 1 210 ? -34.759 5.388 7.772 1.00 88.69 210 THR A N 1
ATOM 1666 C CA . THR A 1 210 ? -36.054 5.848 8.302 1.00 88.69 210 THR A CA 1
ATOM 1667 C C . THR A 1 210 ? -36.218 5.602 9.802 1.00 88.69 210 THR A C 1
ATOM 1669 O O . THR A 1 210 ? -37.077 6.214 10.446 1.00 88.69 210 THR A O 1
ATOM 1672 N N . ARG A 1 211 ? -35.404 4.721 10.392 1.00 89.31 211 ARG A N 1
ATOM 1673 C CA . ARG A 1 211 ? -35.584 4.259 11.770 1.00 89.31 211 ARG A CA 1
ATOM 1674 C C . ARG A 1 211 ? -34.976 5.255 12.743 1.00 89.31 211 ARG A C 1
ATOM 1676 O O . ARG A 1 211 ? -33.787 5.525 12.698 1.00 89.31 211 ARG A O 1
ATOM 1683 N N . HIS A 1 212 ? -35.775 5.761 13.674 1.00 87.56 212 HIS A N 1
ATOM 1684 C CA . HIS A 1 212 ? -35.303 6.646 14.734 1.00 87.56 212 HIS A CA 1
ATOM 1685 C C . HIS A 1 212 ? -36.029 6.371 16.050 1.00 87.56 212 HIS A C 1
ATOM 1687 O O . HIS A 1 212 ? -37.198 5.988 16.061 1.00 87.56 212 HIS A O 1
ATOM 1693 N N . THR A 1 213 ? -35.326 6.570 17.165 1.00 91.00 213 THR A N 1
ATOM 1694 C CA . THR A 1 213 ? -35.909 6.477 18.507 1.00 91.00 213 THR A CA 1
ATOM 1695 C C . THR A 1 213 ? -36.299 7.873 18.972 1.00 91.00 213 THR A C 1
ATOM 1697 O O . THR A 1 213 ? -35.434 8.718 19.204 1.00 91.00 213 THR A O 1
ATOM 1700 N N . THR A 1 214 ? -37.598 8.120 19.108 1.00 90.12 214 THR A N 1
ATOM 1701 C CA . THR A 1 214 ? -38.122 9.414 19.556 1.00 90.12 214 THR A CA 1
ATOM 1702 C C . THR A 1 214 ? -38.118 9.486 21.077 1.00 90.12 214 THR A C 1
ATOM 1704 O O . THR A 1 214 ? -38.814 8.723 21.743 1.00 90.12 214 THR A O 1
ATOM 1707 N N . PHE A 1 215 ? -37.350 10.425 21.627 1.00 90.88 215 PHE A N 1
ATOM 1708 C CA . PHE A 1 215 ? -37.407 10.761 23.047 1.00 90.88 215 PHE A CA 1
ATOM 1709 C C . PHE A 1 215 ? -38.555 11.749 23.311 1.00 90.88 215 PHE A C 1
ATOM 1711 O O . PHE A 1 215 ? -38.811 12.619 22.472 1.00 90.88 215 PHE A O 1
ATOM 1718 N N . PRO A 1 216 ? -39.258 11.643 24.454 1.00 91.88 216 PRO A N 1
ATOM 1719 C CA . PRO A 1 216 ? -40.304 12.595 24.810 1.00 91.88 216 PRO A CA 1
ATOM 1720 C C . PRO A 1 216 ? -39.710 13.995 25.031 1.00 91.88 216 PRO A C 1
ATOM 1722 O O . PRO A 1 216 ? -38.614 14.136 25.569 1.00 91.88 216 PRO A O 1
ATOM 1725 N N . ALA A 1 217 ? -40.449 15.039 24.642 1.00 89.69 217 ALA A N 1
ATOM 1726 C CA . ALA A 1 217 ? -39.997 16.431 24.761 1.00 89.69 217 ALA A CA 1
ATOM 1727 C C . ALA A 1 217 ? -39.870 16.911 26.220 1.00 89.69 217 ALA A C 1
ATOM 1729 O O . ALA A 1 217 ? -39.109 17.830 26.512 1.00 89.69 217 ALA A O 1
ATOM 1730 N N . SER A 1 218 ? -40.612 16.286 27.135 1.00 91.25 218 SER A N 1
ATOM 1731 C CA . SER A 1 218 ? -40.555 16.538 28.571 1.00 91.25 218 SER A CA 1
ATOM 1732 C C . SER A 1 218 ? -40.865 15.259 29.335 1.00 91.25 218 SER A C 1
ATOM 1734 O O . SER A 1 218 ? -41.668 14.438 28.885 1.00 91.25 218 SER A O 1
ATOM 1736 N N . LEU A 1 219 ? -40.263 15.113 30.511 1.00 91.81 219 LEU A N 1
ATOM 1737 C CA . LEU A 1 219 ? -40.623 14.049 31.439 1.00 91.81 219 LEU A CA 1
ATOM 1738 C C . LEU A 1 219 ? -41.936 14.410 32.159 1.00 91.81 219 LEU A C 1
ATOM 1740 O O . LEU A 1 219 ? -42.161 15.589 32.446 1.00 91.81 219 LEU A O 1
ATOM 1744 N N . PRO A 1 220 ? -42.812 13.433 32.437 1.00 92.06 220 PRO A N 1
ATOM 1745 C CA . PRO A 1 220 ? -43.998 13.661 33.253 1.00 92.06 220 PRO A CA 1
ATOM 1746 C C . PRO A 1 220 ? -43.606 14.007 34.701 1.00 92.06 220 PRO A C 1
ATOM 1748 O O . PRO A 1 220 ? -42.502 13.703 35.150 1.00 92.06 220 PRO A O 1
ATOM 1751 N N . GLY A 1 221 ? -44.497 14.687 35.429 1.00 88.12 221 GLY A N 1
ATOM 1752 C CA . GLY A 1 221 ? -44.191 15.251 36.755 1.00 88.12 221 GLY A CA 1
ATOM 1753 C C . GLY A 1 221 ? -43.915 14.220 37.858 1.00 88.12 221 GLY A C 1
ATOM 1754 O O . GLY A 1 221 ? -43.388 14.578 38.905 1.00 88.12 221 GLY A O 1
ATOM 1755 N N . ASP A 1 222 ? -44.257 12.956 37.625 1.00 93.50 222 ASP A N 1
ATOM 1756 C CA . ASP A 1 222 ? -44.031 11.805 38.502 1.00 93.50 222 ASP A CA 1
ATOM 1757 C C . ASP A 1 222 ? -42.789 10.975 38.121 1.00 93.50 222 ASP A C 1
ATOM 1759 O O . ASP A 1 222 ? -42.486 9.973 38.779 1.00 93.50 222 ASP A O 1
ATOM 1763 N N . ALA A 1 223 ? -42.043 11.387 37.089 1.00 93.69 223 ALA A N 1
ATOM 1764 C CA . ALA A 1 223 ? -40.832 10.702 36.655 1.00 93.69 223 ALA A CA 1
ATOM 1765 C C . ALA A 1 223 ? -39.780 10.648 37.776 1.00 93.69 223 ALA A C 1
ATOM 1767 O O . ALA A 1 223 ? -39.429 11.661 38.381 1.00 93.69 223 ALA A O 1
ATOM 1768 N N . GLN A 1 224 ? -39.249 9.451 38.027 1.00 94.50 224 GLN A N 1
ATOM 1769 C CA . GLN A 1 224 ? -38.210 9.232 39.031 1.00 94.50 224 GLN A CA 1
ATOM 1770 C C . GLN A 1 224 ? -36.813 9.408 38.416 1.00 94.50 224 GLN A C 1
ATOM 1772 O O . GLN A 1 224 ? -36.559 8.865 37.336 1.00 94.50 224 GLN A O 1
ATOM 1777 N N . PRO A 1 225 ? -35.890 10.126 39.080 1.00 93.62 225 PRO A N 1
ATOM 1778 C CA . PRO A 1 225 ? -34.502 10.214 38.639 1.00 93.62 225 PRO A CA 1
ATOM 1779 C C . PRO A 1 225 ? -33.791 8.857 38.712 1.00 93.62 225 PRO A C 1
ATOM 1781 O O . PRO A 1 225 ? -33.973 8.103 39.668 1.00 93.62 225 PRO A O 1
ATOM 1784 N N . PHE A 1 226 ? -32.936 8.575 37.732 1.00 95.81 226 PHE A N 1
ATOM 1785 C CA . PHE A 1 226 ? -32.021 7.437 37.744 1.00 95.81 226 PHE A CA 1
ATOM 1786 C C . PHE A 1 226 ? -30.756 7.772 36.951 1.00 95.81 226 PHE A C 1
ATOM 1788 O O . PHE A 1 226 ? -30.778 8.627 36.063 1.00 95.81 226 PHE A O 1
ATOM 1795 N N . ASP A 1 227 ? -29.671 7.063 37.248 1.00 94.81 227 ASP A N 1
ATOM 1796 C CA . ASP A 1 227 ? -28.409 7.189 36.526 1.00 94.81 227 ASP A CA 1
ATOM 1797 C C . ASP A 1 227 ? -28.284 6.098 35.458 1.00 94.81 227 ASP A C 1
ATOM 1799 O O . ASP A 1 227 ? -28.584 4.926 35.697 1.00 94.81 227 ASP A O 1
ATOM 1803 N N . LEU A 1 228 ? -27.799 6.477 34.274 1.00 93.81 228 LEU A N 1
ATOM 1804 C CA . LEU A 1 228 ? -27.481 5.549 33.191 1.00 93.81 228 LEU A CA 1
ATOM 1805 C C . LEU A 1 228 ? -25.961 5.420 33.049 1.00 93.81 228 LEU A C 1
ATOM 1807 O O . LEU A 1 228 ? -25.289 6.354 32.612 1.00 93.81 228 LEU A O 1
ATOM 1811 N N . LEU A 1 229 ? -25.425 4.239 33.365 1.00 92.44 229 LEU A N 1
ATOM 1812 C CA . LEU A 1 229 ? -24.020 3.901 33.138 1.00 92.44 229 LEU A CA 1
ATOM 1813 C C . LEU A 1 229 ? -23.880 3.011 31.900 1.00 92.44 229 LEU A C 1
ATOM 1815 O O . LEU A 1 229 ? -24.351 1.876 31.881 1.00 92.44 229 LEU A O 1
ATOM 1819 N N . VAL A 1 230 ? -23.173 3.506 30.883 1.00 92.31 230 VAL A N 1
ATOM 1820 C CA . VAL A 1 230 ? -22.840 2.736 29.677 1.00 92.31 230 VAL A CA 1
ATOM 1821 C C . VAL A 1 230 ? -21.379 2.298 29.744 1.00 92.31 230 VAL A C 1
ATOM 1823 O O . VAL A 1 230 ? -20.473 3.130 29.698 1.00 92.31 230 VAL A O 1
ATOM 1826 N N . ILE A 1 231 ? -21.141 0.988 29.833 1.00 89.75 231 ILE A N 1
ATOM 1827 C CA . ILE A 1 231 ? -19.793 0.402 29.868 1.00 89.75 231 ILE A CA 1
ATOM 1828 C C . ILE A 1 231 ? -19.435 -0.107 28.470 1.00 89.75 231 ILE A C 1
ATOM 1830 O O . ILE A 1 231 ? -20.043 -1.050 27.971 1.00 89.75 231 ILE A O 1
ATOM 1834 N N . ASN A 1 232 ? -18.430 0.505 27.842 1.00 88.38 232 ASN A N 1
ATOM 1835 C CA . ASN A 1 232 ? -17.904 0.060 26.553 1.00 88.38 232 ASN A CA 1
ATOM 1836 C C . ASN A 1 232 ? -16.621 -0.758 26.754 1.00 88.38 232 ASN A C 1
ATOM 1838 O O . ASN A 1 232 ? -15.635 -0.237 27.277 1.00 88.38 232 ASN A O 1
ATOM 1842 N N . ILE A 1 233 ? -16.634 -2.022 26.330 1.00 87.25 233 ILE A N 1
ATOM 1843 C CA . ILE A 1 233 ? -15.512 -2.951 26.490 1.00 87.25 233 ILE A CA 1
ATOM 1844 C C . ILE A 1 233 ? -14.821 -3.143 25.139 1.00 87.25 233 ILE A C 1
ATOM 1846 O O . ILE A 1 233 ? -15.436 -3.571 24.162 1.00 87.25 233 ILE A O 1
ATOM 1850 N N . CYS A 1 234 ? -13.525 -2.839 25.085 1.00 86.44 234 CYS A N 1
ATOM 1851 C CA . CYS A 1 234 ? -12.717 -3.033 23.885 1.00 86.44 234 CYS A CA 1
ATOM 1852 C C . CYS A 1 234 ? -12.434 -4.521 23.644 1.00 86.44 234 CYS A C 1
ATOM 1854 O O . CYS A 1 234 ? -12.090 -5.243 24.577 1.00 86.44 234 CYS A O 1
ATOM 1856 N N . SER A 1 235 ? -12.488 -4.935 22.375 1.00 85.88 235 SER A N 1
ATOM 1857 C CA . SER A 1 235 ? -12.023 -6.253 21.9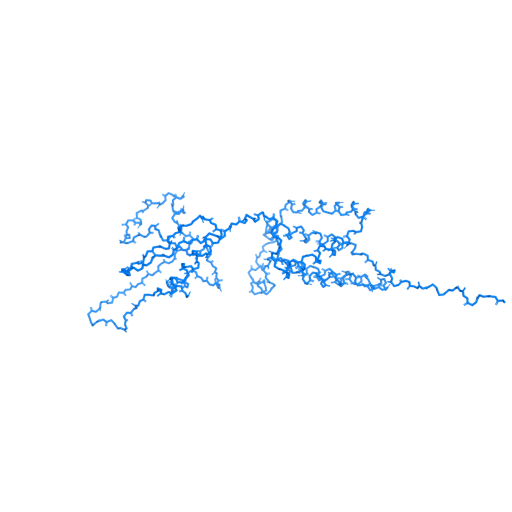16 1.00 85.88 235 SER A CA 1
ATOM 1858 C C . SER A 1 235 ? -12.630 -7.441 22.675 1.00 85.88 235 SER A C 1
ATOM 1860 O O . SER A 1 235 ? -11.917 -8.376 23.024 1.00 85.88 235 SER A O 1
ATOM 1862 N N . LEU A 1 236 ? -13.938 -7.394 22.938 1.00 88.50 236 LEU A N 1
ATOM 1863 C CA . LEU A 1 236 ? -14.675 -8.498 23.546 1.00 88.50 236 LEU A CA 1
ATOM 1864 C C . LEU A 1 236 ? -15.799 -8.957 22.612 1.00 88.50 236 LEU A C 1
ATOM 1866 O O . LEU A 1 236 ? -16.701 -8.183 22.287 1.00 88.50 236 LEU A O 1
ATOM 1870 N N . SER A 1 237 ? -15.751 -10.221 22.198 1.00 91.06 237 SER A N 1
ATOM 1871 C CA . SER A 1 237 ? -16.800 -10.879 21.417 1.00 91.06 237 SER A CA 1
ATOM 1872 C C . SER A 1 237 ? -17.219 -12.212 22.043 1.00 91.06 237 SER A C 1
ATOM 1874 O O . SER A 1 237 ? -16.484 -12.796 22.839 1.00 91.06 237 SER A O 1
ATOM 1876 N N . TRP A 1 238 ? -18.390 -12.726 21.654 1.00 91.31 238 TRP A N 1
ATOM 1877 C CA . TRP A 1 238 ? -18.848 -14.049 22.093 1.00 91.31 238 TRP A CA 1
ATOM 1878 C C . TRP A 1 238 ? -17.876 -15.170 21.701 1.00 91.31 238 TRP A C 1
ATOM 1880 O O . TRP A 1 238 ? -17.652 -16.072 22.502 1.00 91.31 238 TRP A O 1
ATOM 1890 N N . SER A 1 239 ? -17.231 -15.070 20.532 1.00 90.62 239 SER A N 1
ATOM 1891 C CA . SER A 1 239 ? -16.200 -16.029 20.118 1.00 90.62 239 SER A CA 1
ATOM 1892 C C . SER A 1 239 ? -14.965 -16.001 21.019 1.00 90.62 239 SER A C 1
ATOM 1894 O O . SER A 1 239 ? -14.384 -17.051 21.275 1.00 90.62 239 SER A O 1
ATOM 1896 N N . ASP A 1 240 ? -14.576 -14.829 21.534 1.00 90.00 240 ASP A N 1
ATOM 1897 C CA . ASP A 1 240 ? -13.433 -14.732 22.452 1.00 90.00 240 ASP A CA 1
ATOM 1898 C C . ASP A 1 240 ? -13.770 -15.362 23.807 1.00 90.00 240 ASP A C 1
ATOM 1900 O O . ASP A 1 240 ? -12.954 -16.092 24.364 1.00 90.00 240 ASP A O 1
ATOM 1904 N N . ILE A 1 241 ? -14.986 -15.120 24.312 1.00 91.94 241 ILE A N 1
ATOM 1905 C CA . ILE A 1 241 ? -15.492 -15.681 25.575 1.00 91.94 241 ILE A CA 1
ATOM 1906 C C . ILE A 1 241 ? -15.565 -17.215 25.508 1.00 91.94 241 ILE A C 1
ATOM 1908 O O . ILE A 1 241 ? -15.188 -17.890 26.468 1.00 91.94 241 ILE A O 1
ATOM 1912 N N . GLU A 1 242 ? -16.017 -17.767 24.380 1.00 91.25 242 GLU A N 1
ATOM 1913 C CA . GLU A 1 242 ? -16.073 -19.215 24.147 1.00 91.25 242 GLU A CA 1
ATOM 1914 C C . GLU A 1 242 ? -14.670 -19.831 24.048 1.00 91.25 242 GLU A C 1
ATOM 1916 O O . GLU A 1 242 ? -14.397 -20.850 24.684 1.00 91.25 242 GLU A O 1
ATOM 1921 N N . ALA A 1 243 ? -13.747 -19.183 23.328 1.00 93.06 243 ALA A N 1
ATOM 1922 C CA . ALA A 1 243 ? -12.375 -19.667 23.164 1.00 93.06 243 ALA A CA 1
ATOM 1923 C C . ALA A 1 243 ? -11.622 -19.810 24.498 1.00 93.06 243 ALA A C 1
ATOM 1925 O O . ALA A 1 243 ? -10.783 -20.699 24.646 1.00 93.06 243 ALA A O 1
ATOM 1926 N N . ILE A 1 244 ? -11.938 -18.957 25.476 1.00 94.94 244 ILE A N 1
ATOM 1927 C CA . ILE A 1 244 ? -11.359 -18.992 26.827 1.00 94.94 244 ILE A CA 1
ATOM 1928 C C . ILE A 1 244 ? -12.247 -19.720 27.852 1.00 94.94 244 ILE A C 1
ATOM 1930 O O . ILE A 1 244 ? -11.944 -19.678 29.043 1.00 94.94 244 ILE A O 1
ATOM 1934 N N . GLN A 1 245 ? -13.324 -20.383 27.410 1.00 91.88 245 GLN A N 1
ATOM 1935 C CA . GLN A 1 245 ? -14.250 -21.165 28.246 1.00 91.88 245 GLN A CA 1
ATOM 1936 C C . GLN A 1 245 ? -14.863 -20.366 29.414 1.00 91.88 245 GLN A C 1
ATOM 1938 O O . GLN A 1 245 ? -15.091 -20.889 30.506 1.00 91.88 245 GLN A O 1
ATOM 1943 N N . LEU A 1 246 ? -15.125 -19.073 29.191 1.00 93.31 246 LEU A N 1
ATOM 1944 C CA . LEU A 1 246 ? -15.776 -18.175 30.156 1.00 93.31 246 LEU A CA 1
ATOM 1945 C C . LEU A 1 246 ? -17.258 -17.937 29.833 1.00 93.31 246 LEU A C 1
ATOM 1947 O O . LEU A 1 246 ? -17.887 -17.042 30.399 1.00 93.31 246 LEU A O 1
ATOM 1951 N N . ASP A 1 247 ? -17.842 -18.757 28.963 1.00 89.06 247 ASP A N 1
ATOM 1952 C CA . ASP A 1 247 ? -19.261 -18.748 28.591 1.00 89.06 247 ASP A CA 1
ATOM 1953 C C . ASP A 1 247 ? -20.187 -18.965 29.801 1.00 89.06 247 ASP A C 1
ATOM 1955 O O . ASP A 1 247 ? -21.256 -18.365 29.888 1.00 89.06 247 ASP A O 1
ATOM 1959 N N . LYS A 1 248 ? -19.745 -19.753 30.789 1.00 90.69 248 LYS A N 1
ATOM 1960 C CA . LYS A 1 248 ? -20.491 -20.038 32.032 1.00 90.69 248 LYS A CA 1
ATOM 1961 C C . LYS A 1 248 ? -20.090 -19.159 33.215 1.00 90.69 248 LYS A C 1
ATOM 1963 O O . LYS A 1 248 ? -20.431 -19.472 34.357 1.00 90.69 248 LYS A O 1
ATOM 1968 N N . HIS A 1 249 ? -19.347 -18.078 32.982 1.00 94.50 249 HIS A N 1
ATOM 1969 C CA . HIS A 1 249 ? -18.916 -17.209 34.070 1.00 94.50 249 HIS A CA 1
ATOM 1970 C C . HIS A 1 249 ? -20.135 -16.596 34.807 1.00 94.50 249 HIS A C 1
ATOM 1972 O O . HIS A 1 249 ? -21.034 -16.071 34.146 1.00 94.50 249 HIS A O 1
ATOM 1978 N N . PRO A 1 250 ? -20.172 -16.563 36.159 1.00 95.12 250 PRO A N 1
ATOM 1979 C CA . PRO A 1 250 ? -21.320 -16.061 36.936 1.00 95.12 250 PRO A CA 1
ATOM 1980 C C . PRO A 1 250 ? -21.683 -14.587 36.714 1.00 95.12 250 PRO A C 1
ATOM 1982 O O . PRO A 1 250 ? -22.671 -14.105 37.253 1.00 95.12 250 PRO A O 1
ATOM 1985 N N . LEU A 1 251 ? -20.862 -13.838 35.976 1.00 94.12 251 LEU A N 1
ATOM 1986 C CA . LEU A 1 251 ? -21.184 -12.469 35.573 1.00 94.12 251 LEU A CA 1
ATOM 1987 C C . LEU A 1 251 ? -22.403 -12.442 34.646 1.00 94.12 251 LEU A C 1
ATOM 1989 O O . LEU A 1 251 ? -23.260 -11.580 34.802 1.00 94.12 251 LEU A O 1
ATOM 1993 N N . TRP A 1 252 ? -22.499 -13.390 33.710 1.00 92.81 252 TRP A N 1
ATOM 1994 C CA . TRP A 1 252 ? -23.536 -13.377 32.677 1.00 92.81 252 TRP A CA 1
ATOM 1995 C C . TRP A 1 252 ? -24.937 -13.594 33.249 1.00 92.81 252 TRP A C 1
ATOM 1997 O O . TRP A 1 252 ? -25.898 -13.033 32.734 1.00 92.81 252 TRP A O 1
ATOM 2007 N N . SER A 1 253 ? -25.049 -14.337 34.353 1.00 92.38 253 SER A N 1
ATOM 2008 C CA . SER A 1 253 ? -26.317 -14.574 35.050 1.00 92.38 253 SER A CA 1
ATOM 2009 C C . SER A 1 253 ? -26.786 -13.401 35.917 1.00 92.38 253 SER A C 1
ATOM 2011 O O . SER A 1 253 ? -27.873 -13.477 36.481 1.00 92.38 253 SER A O 1
ATOM 2013 N N . LYS A 1 254 ? -25.988 -12.331 36.047 1.00 96.00 254 LYS A N 1
ATOM 2014 C CA . LYS A 1 254 ? -26.361 -11.120 36.798 1.00 96.00 254 LYS A CA 1
ATOM 2015 C C . LYS A 1 254 ? -27.012 -10.038 35.936 1.00 96.00 254 LYS A C 1
ATOM 2017 O O . LYS A 1 254 ? -27.460 -9.042 36.490 1.00 96.00 254 LYS A O 1
ATOM 2022 N N . PHE A 1 255 ? -27.021 -10.190 34.613 1.00 94.81 255 PHE A N 1
ATOM 2023 C CA . PHE A 1 255 ? -27.676 -9.230 33.728 1.00 94.81 255 PHE A CA 1
ATOM 2024 C C . PHE A 1 255 ? -29.180 -9.492 33.669 1.00 94.81 255 PHE A C 1
ATOM 2026 O O . PHE A 1 255 ? -29.596 -10.623 33.428 1.00 94.81 255 PHE A O 1
ATOM 2033 N N . ASP A 1 256 ? -29.983 -8.435 33.799 1.00 96.69 256 ASP A N 1
ATOM 2034 C CA . ASP A 1 256 ? -31.437 -8.517 33.606 1.00 96.69 256 ASP A CA 1
ATOM 2035 C C . ASP A 1 256 ? -31.801 -8.812 32.142 1.00 96.69 256 ASP A C 1
ATOM 2037 O O . ASP A 1 256 ? -32.757 -9.530 31.853 1.00 96.69 256 ASP A O 1
ATOM 2041 N N . ILE A 1 257 ? -31.022 -8.265 31.201 1.00 94.94 257 ILE A N 1
ATOM 2042 C CA . ILE A 1 257 ? -31.195 -8.457 29.758 1.00 94.94 257 ILE A CA 1
ATOM 2043 C C . ILE A 1 257 ? -29.837 -8.784 29.136 1.00 94.94 257 ILE A C 1
ATOM 2045 O O . ILE A 1 257 ? -28.891 -8.004 29.242 1.00 94.94 257 ILE A O 1
ATOM 2049 N N . LEU A 1 258 ? -29.757 -9.919 28.438 1.00 93.19 258 LEU A N 1
ATOM 2050 C CA . LEU A 1 258 ? -28.552 -10.378 27.747 1.00 93.19 258 LEU A CA 1
ATOM 2051 C C . LEU A 1 258 ? -28.818 -10.566 26.248 1.00 93.19 258 LEU A C 1
ATOM 2053 O O . LEU A 1 258 ? -29.623 -11.406 25.844 1.00 93.19 258 LEU A O 1
ATOM 2057 N N . PHE A 1 259 ? -28.101 -9.820 25.406 1.00 92.50 259 PHE A N 1
ATOM 2058 C CA . PHE A 1 259 ? -28.196 -9.952 23.951 1.00 92.50 259 PHE A CA 1
ATOM 2059 C C . PHE A 1 259 ? -27.170 -10.957 23.409 1.00 92.50 259 PHE A C 1
ATOM 2061 O O . PHE A 1 259 ? -25.976 -10.676 23.326 1.00 92.50 259 PHE A O 1
ATOM 2068 N N . ILE A 1 260 ? -27.654 -12.115 22.958 1.00 89.25 260 ILE A N 1
ATOM 2069 C CA . ILE A 1 260 ? -26.816 -13.175 22.366 1.00 89.25 260 ILE A CA 1
ATOM 2070 C C . ILE A 1 260 ? -26.506 -12.962 20.875 1.00 89.25 260 ILE A C 1
ATOM 2072 O O . ILE A 1 260 ? -25.552 -13.521 20.348 1.00 89.25 260 ILE A O 1
ATOM 2076 N N . LYS A 1 261 ? -27.302 -12.140 20.180 1.00 88.75 261 LYS A N 1
ATOM 2077 C CA . LYS A 1 261 ? -27.154 -11.831 18.745 1.00 88.75 261 LYS A CA 1
ATOM 2078 C C . LYS A 1 261 ? -27.017 -10.328 18.513 1.00 88.75 261 LYS A C 1
ATOM 2080 O O . LYS A 1 261 ? -27.717 -9.743 17.693 1.00 88.75 261 LYS A O 1
ATOM 2085 N N . PHE A 1 262 ? -26.137 -9.695 19.283 1.00 88.31 262 PHE A N 1
ATOM 2086 C CA . PHE A 1 262 ? -25.784 -8.293 19.091 1.00 88.31 262 PHE A CA 1
ATOM 2087 C C . PHE A 1 262 ? -24.586 -8.174 18.145 1.00 88.31 262 PHE A C 1
ATOM 2089 O O . PHE A 1 262 ? -23.579 -8.855 18.335 1.00 88.31 262 PHE A O 1
ATOM 2096 N N . GLN A 1 263 ? -24.678 -7.305 17.137 1.00 80.88 263 GLN A N 1
ATOM 2097 C CA . GLN A 1 263 ? -23.628 -7.136 16.136 1.00 80.88 263 GLN A CA 1
ATOM 2098 C C . GLN A 1 263 ? -23.035 -5.729 16.177 1.00 80.88 263 GLN A C 1
ATOM 2100 O O . GLN A 1 263 ? -23.721 -4.733 15.958 1.00 80.88 263 GLN A O 1
ATOM 2105 N N . LEU A 1 264 ? -21.719 -5.660 16.386 1.00 75.44 264 LEU A N 1
ATOM 2106 C CA . LEU A 1 264 ? -20.944 -4.446 16.156 1.00 75.44 264 LEU A CA 1
ATOM 2107 C C . LEU A 1 264 ? -20.687 -4.318 14.650 1.00 75.44 264 LEU A C 1
ATOM 2109 O O . LEU A 1 264 ? -20.117 -5.212 14.029 1.00 75.44 264 LEU A O 1
ATOM 2113 N N . SER A 1 265 ? -21.103 -3.210 14.040 1.00 66.62 265 SER A N 1
ATOM 2114 C CA . SER A 1 265 ? -20.989 -3.021 12.582 1.00 66.62 265 SER A CA 1
ATOM 2115 C C . SER A 1 265 ? -19.557 -2.819 12.078 1.00 66.62 265 SER A C 1
ATOM 2117 O O . SER A 1 265 ? -19.325 -2.844 10.874 1.00 66.62 265 SER A O 1
ATOM 2119 N N . HIS A 1 266 ? -18.588 -2.652 12.982 1.00 63.19 266 HIS A N 1
ATOM 2120 C CA . HIS A 1 266 ? -17.171 -2.506 12.661 1.00 63.19 266 HIS A CA 1
ATOM 2121 C C . HIS A 1 266 ? -16.298 -3.246 13.679 1.00 63.19 266 HIS A C 1
ATOM 2123 O O . HIS A 1 266 ? -16.662 -3.370 14.846 1.00 63.19 266 HIS A O 1
ATOM 2129 N N . ARG A 1 267 ? -15.121 -3.705 13.230 1.00 49.69 267 ARG A N 1
ATOM 2130 C CA . ARG A 1 267 ? -14.136 -4.449 14.041 1.00 49.69 267 ARG A CA 1
ATOM 2131 C C . ARG A 1 267 ? -12.924 -3.625 14.496 1.00 49.69 267 ARG A C 1
ATOM 2133 O O . ARG A 1 267 ? -12.095 -4.143 15.233 1.00 49.69 267 ARG A O 1
ATOM 2140 N N . LEU A 1 268 ? -12.788 -2.367 14.064 1.00 41.56 268 LEU A N 1
ATOM 2141 C CA . LEU A 1 268 ? -11.659 -1.511 14.446 1.00 41.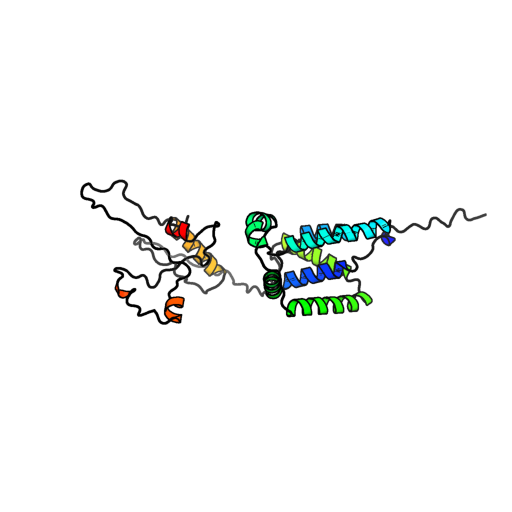56 268 LEU A CA 1
ATOM 2142 C C . LEU A 1 268 ? -12.069 -0.441 15.461 1.00 41.56 268 LEU A C 1
ATOM 2144 O O . LEU A 1 268 ? -12.941 0.383 15.191 1.00 41.56 268 LEU A O 1
ATOM 2148 N N . GLN A 1 269 ? -11.337 -0.386 16.572 1.00 42.91 269 GLN A N 1
ATOM 2149 C CA . GLN A 1 269 ? -11.282 0.767 17.465 1.00 42.91 269 GLN A CA 1
ATOM 2150 C C . GLN A 1 269 ? -10.088 1.640 17.027 1.00 42.91 269 GLN A C 1
ATOM 2152 O O . GLN A 1 269 ? -8.949 1.351 17.388 1.00 42.91 269 GLN A O 1
ATOM 2157 N N . ARG A 1 270 ? -10.300 2.677 16.199 1.00 35.44 270 ARG A N 1
ATOM 2158 C CA . ARG A 1 270 ? -9.241 3.656 15.872 1.00 35.44 270 ARG A CA 1
ATOM 2159 C C . ARG A 1 270 ? -9.364 4.911 16.746 1.00 35.44 270 ARG A C 1
ATOM 2161 O O . ARG A 1 270 ? -10.474 5.426 16.884 1.00 35.44 270 ARG A O 1
ATOM 2168 N N . PRO A 1 271 ? -8.257 5.467 17.272 1.00 35.22 271 PRO A N 1
ATOM 2169 C CA . PRO A 1 271 ? -8.261 6.828 17.788 1.00 35.22 271 PRO A CA 1
ATOM 2170 C C . PRO A 1 271 ? -8.435 7.805 16.614 1.00 35.22 271 PRO A C 1
ATOM 2172 O O . PRO A 1 271 ? -7.674 7.763 15.650 1.00 35.22 271 PRO A O 1
ATOM 2175 N N . GLY A 1 272 ? -9.439 8.679 16.685 1.00 43.31 272 GLY A N 1
ATOM 2176 C CA . GLY A 1 272 ? -9.534 9.866 15.825 1.00 43.31 272 GLY A CA 1
ATOM 2177 C C . GLY A 1 272 ? -10.140 9.701 14.425 1.00 43.31 272 GLY A C 1
ATOM 2178 O O . GLY A 1 272 ? -10.222 10.694 13.712 1.00 43.31 272 GLY A O 1
ATOM 2179 N N . VAL A 1 273 ? -10.610 8.516 14.016 1.00 39.28 273 VAL A N 1
ATOM 2180 C CA . VAL A 1 273 ? -11.331 8.343 12.737 1.00 39.28 273 VAL A CA 1
ATOM 2181 C C . VAL A 1 273 ? -12.544 7.433 12.945 1.00 39.28 273 VAL A C 1
ATOM 2183 O O . VAL A 1 273 ? -12.380 6.247 13.212 1.00 39.28 273 VAL A O 1
ATOM 2186 N N . TYR A 1 274 ? -13.737 8.039 12.857 1.00 45.75 274 TYR A N 1
ATOM 2187 C CA . TYR A 1 274 ? -15.093 7.453 12.827 1.00 45.75 274 TYR A CA 1
ATOM 2188 C C . TYR A 1 274 ? -15.321 6.216 13.724 1.00 45.75 274 TYR A C 1
ATOM 2190 O O . TYR A 1 274 ? -15.205 5.079 13.267 1.00 45.75 274 TYR A O 1
ATOM 2198 N N . PRO A 1 275 ? -15.646 6.422 15.014 1.00 48.94 275 PRO A N 1
ATOM 2199 C CA . PRO A 1 275 ? -15.562 5.368 16.012 1.00 48.94 275 PRO A CA 1
ATOM 2200 C C . PRO A 1 275 ? -16.859 4.550 16.187 1.00 48.94 275 PRO A C 1
ATOM 2202 O O . PRO A 1 275 ? -17.961 5.074 16.000 1.00 48.94 275 PRO A O 1
ATOM 2205 N N . PRO A 1 276 ? -16.751 3.306 16.703 1.00 46.28 276 PRO A N 1
ATOM 2206 C CA . PRO A 1 276 ? -17.877 2.559 17.282 1.00 46.28 276 PRO A CA 1
ATOM 2207 C C . PRO A 1 276 ? -18.586 3.345 18.398 1.00 46.28 276 PRO A C 1
ATOM 2209 O O . PRO A 1 276 ? -19.790 3.203 18.589 1.00 46.28 276 PRO A O 1
ATOM 2212 N N . VAL A 1 277 ? -17.871 4.256 19.068 1.00 49.94 277 VAL A N 1
ATOM 2213 C CA . VAL A 1 277 ? -18.427 5.194 20.055 1.00 49.94 277 VAL A CA 1
ATOM 2214 C C . VAL A 1 277 ? -19.456 6.140 19.424 1.00 49.94 277 VAL A C 1
ATOM 2216 O O . VAL A 1 277 ? -20.490 6.386 20.027 1.00 49.94 277 VAL A O 1
ATOM 2219 N N . THR A 1 278 ? -19.261 6.618 18.190 1.00 51.88 278 THR A N 1
ATOM 2220 C CA . THR A 1 278 ? -20.242 7.504 17.537 1.00 51.88 278 THR A CA 1
ATOM 2221 C C . THR A 1 278 ? -21.503 6.752 17.137 1.00 51.88 278 THR A C 1
ATOM 2223 O O . THR A 1 278 ? -22.559 7.363 17.134 1.00 51.88 278 THR A O 1
ATOM 2226 N N . ARG A 1 279 ? -21.431 5.443 16.864 1.00 54.22 279 ARG A N 1
ATOM 2227 C CA . ARG A 1 279 ? -22.613 4.612 16.564 1.00 54.22 279 ARG A CA 1
ATOM 2228 C C . ARG A 1 279 ? -23.342 4.133 17.823 1.00 54.22 279 ARG A C 1
ATOM 2230 O O . ARG A 1 279 ? -24.539 3.913 17.786 1.00 54.22 279 ARG A O 1
ATOM 2237 N N . GLN A 1 280 ? -22.642 4.017 18.951 1.00 55.22 280 GLN A N 1
ATOM 2238 C CA . GLN A 1 280 ? -23.283 3.856 20.262 1.00 55.22 280 GLN A CA 1
ATOM 2239 C C . GLN A 1 280 ? -23.963 5.165 20.709 1.00 55.22 280 GLN A C 1
ATOM 2241 O O . GLN A 1 280 ? -25.042 5.136 21.287 1.00 55.22 280 GLN A O 1
ATOM 2246 N N . LEU A 1 281 ? -23.370 6.323 20.385 1.00 55.34 281 LEU A N 1
ATOM 2247 C CA . LEU A 1 281 ? -23.935 7.652 20.670 1.00 55.34 281 LEU A CA 1
ATOM 2248 C C . LEU A 1 281 ? -24.967 8.127 19.625 1.00 55.34 281 LEU A C 1
ATOM 2250 O O . LEU A 1 281 ? -25.778 9.001 19.912 1.00 55.34 281 LEU A O 1
ATOM 2254 N N . ARG A 1 282 ? -24.954 7.552 18.418 1.00 54.72 282 ARG A N 1
ATOM 2255 C CA . ARG A 1 282 ? -26.000 7.634 17.388 1.00 54.72 282 ARG A CA 1
ATOM 2256 C C . ARG A 1 282 ? -26.415 6.211 17.022 1.00 54.72 282 ARG A C 1
ATOM 2258 O O . ARG A 1 282 ? -25.920 5.681 16.027 1.00 54.72 282 ARG A O 1
ATOM 2265 N N . PRO A 1 283 ? -27.330 5.598 17.787 1.00 56.00 283 PRO A N 1
ATOM 2266 C CA . PRO A 1 283 ? -27.856 4.270 17.469 1.00 56.00 283 PRO A CA 1
ATOM 2267 C C . PRO A 1 283 ? -28.669 4.226 16.158 1.00 56.00 283 PRO A C 1
ATOM 2269 O O . PRO A 1 283 ? -29.186 3.174 15.801 1.00 56.00 283 PRO A O 1
ATOM 2272 N N . VAL A 1 284 ? -28.751 5.346 15.428 1.00 44.69 284 VAL A N 1
ATOM 2273 C CA . VAL A 1 284 ? -29.378 5.503 14.113 1.00 44.69 284 VAL A CA 1
ATOM 2274 C C . VAL A 1 284 ? -28.301 5.845 13.079 1.00 44.69 284 VAL A C 1
ATOM 2276 O O . VAL A 1 284 ? -27.485 6.748 13.292 1.00 44.69 284 VAL A O 1
ATOM 2279 N N . ILE A 1 285 ? -28.292 5.107 11.969 1.00 38.78 285 ILE A N 1
ATOM 2280 C CA . ILE A 1 285 ? -27.428 5.346 10.805 1.00 38.78 285 ILE A CA 1
ATOM 2281 C C . ILE A 1 285 ? -28.031 6.516 9.997 1.00 38.78 285 ILE A C 1
ATOM 2283 O O . ILE A 1 285 ? -29.250 6.532 9.845 1.00 38.78 285 ILE A O 1
ATOM 2287 N N . PRO A 1 286 ? -27.244 7.496 9.507 1.00 40.12 286 PRO A N 1
ATOM 2288 C CA . PRO A 1 286 ? -27.750 8.499 8.566 1.00 40.12 286 PRO A CA 1
ATOM 2289 C C . PRO A 1 286 ? -28.124 7.909 7.200 1.00 40.12 286 PRO A C 1
ATOM 2291 O O . PRO A 1 286 ? -27.526 6.884 6.797 1.00 40.12 286 PRO A O 1
#

Organism: NCBI:txid913028

InterPro domains:
  IPR017744 Cellulose biosynthesis protein BcsG [PF11658] (23-263)

Radius of gyration: 31.8 Å; chains: 1; bounding box: 90×42×100 Å

Sequence (286 aa):
MSAKNKQQESQSPWRYWRGLGAWNYYFLLKFALLWFGYLNFHPLANLVFLAFLLFPIPAYRVHRWRHWIAIPIGIGLLYHDTWLPGINSIMSQGSQITGFSFNYLIELLSRFINWAMIGTAFVILVGYLFISQWIRVTVFVVAAMIWLNVAGIAGPAFSLAPTAETAATTVPASTDQPSAAGSSPVEAGGPPTDANLTAHLNAFYEQEKTRHTTFPASLPGDAQPFDLLVINICSLSWSDIEAIQLDKHPLWSKFDILFIKFQLSHRLQRPGVYPPVTRQLRPVIP

Foldseek 3Di:
DDDPDDDPPPPPLVVQQDFLPCVLLLLVLVVVCVVVVQWQADLVLVLVLLCLSRDGDPDPVVNVVSVVVSVVVSVVNRVVRGPDDDPVVCVVCVVVVVPDDPVVVVVVVCVVDDPVSVVVSVVSVVVCVVVVVPDRSRVVSNVVSVVVVCCVVVDPPDDPDDPDDDDDDDDDDDDDDDDDDDDDQPPLPDDPDPVSVVVNVVVVVVVLQPDDDDDDPDDPPPDDDDDDDDDDDAPDDPVVCVVVVVPVPVVQVPDPDDDPPDDQPDNDADPPPDGSVVCVVVVGDD

Secondary structure (DSSP, 8-state):
---S-S------GGGG----TTHHHHHHHHHHHHHTT-B---HHHHHHHHHHHHS----HHHHHHHHHHHHHHHHHHHHHHB-PPPHHHHHHTHHHHTT--HHHHHHHHHHHS-HHHHHHHHHHHHHHHHHTTTS-HHHHHHHHHHHHHHHHHS-S----S----------------------------S---HHHHHHHHHHHHHHHTT---PPPSS--TTPPP--------TT--HHHHHHTT-TT-TTGGG-SS--TT---S-----SSSS-HHHHHH--S--

pLDDT: mean 75.09, std 20.71, range [27.17, 96.69]